Protein AF-A0A6V7IRH6-F1 (afdb_monomer)

Foldseek 3Di:
DDDDDDDDDDDDDDDDDDDDDDDDDDDDDDDDDDDPPPPPPPPVVVVDLQPPWDFFDQDPLLRFTPLCSQDDDDDPVVSVVLSQLLVLLLVLCVVVVVQLVVCLPDPGLEGEDEVVSCVPDPSSCVSVVCLVVCCFQAVSSSQSSNQRSSVRVNVVVVVVPDPPDGDIDRGHGYHYPDDDDEDEPVRDDPVSPNGDHHYDDDDDD

InterPro domains:
  IPR012340 Nucleic acid-binding, OB-fold [SSF50249] (105-205)
  IPR058767 MCM8, N-terminal domain [PF26065] (84-179)

pLDDT: mean 71.0, std 22.93, range [25.36, 94.44]

Structure (mmCIF, N/CA/C/O backbone):
data_AF-A0A6V7IRH6-F1
#
_entry.id   AF-A0A6V7IRH6-F1
#
loop_
_atom_site.group_PDB
_atom_site.id
_atom_site.type_symbol
_atom_site.label_atom_id
_atom_site.label_alt_id
_atom_site.label_comp_id
_atom_site.label_asym_id
_atom_site.label_entity_id
_atom_site.label_seq_id
_atom_site.pdbx_PDB_ins_code
_atom_site.Cartn_x
_atom_site.Cartn_y
_atom_site.Cartn_z
_atom_site.occupancy
_atom_site.B_iso_or_equiv
_atom_site.auth_seq_id
_atom_site.auth_comp_id
_atom_site.auth_asym_id
_atom_site.auth_atom_id
_atom_site.pdbx_PDB_model_num
ATOM 1 N N . MET A 1 1 ? -16.792 -37.865 55.217 1.00 35.72 1 MET A N 1
ATOM 2 C CA . MET A 1 1 ? -16.779 -39.227 54.636 1.00 35.72 1 MET A CA 1
ATOM 3 C C . MET A 1 1 ? -18.078 -39.439 53.865 1.00 35.72 1 MET A C 1
ATOM 5 O O . MET A 1 1 ? -19.103 -39.054 54.399 1.00 35.72 1 MET A O 1
ATOM 9 N N . SER A 1 2 ? -17.980 -40.004 52.647 1.00 38.16 2 SER A N 1
ATOM 10 C CA . SER A 1 2 ? -19.035 -40.563 51.754 1.00 38.16 2 SER A CA 1
ATOM 11 C C . SER A 1 2 ? -20.244 -39.683 51.366 1.00 38.16 2 SER A C 1
ATOM 13 O O . SER A 1 2 ? -20.887 -39.115 52.226 1.00 38.16 2 SER A O 1
ATOM 15 N N . GLY A 1 3 ? -20.707 -39.586 50.117 1.00 36.12 3 GLY A N 1
ATOM 16 C CA . GLY A 1 3 ? -20.338 -40.267 48.877 1.00 36.12 3 GLY A CA 1
ATOM 17 C C . GLY A 1 3 ? -21.549 -40.420 47.934 1.00 36.12 3 GLY A C 1
ATOM 18 O O . GLY A 1 3 ? -22.555 -40.984 48.329 1.00 36.12 3 GLY A O 1
ATOM 19 N N . ARG A 1 4 ? -21.366 -39.984 46.675 1.00 43.31 4 ARG A N 1
ATOM 20 C CA . ARG A 1 4 ? -21.856 -40.553 45.392 1.00 43.31 4 ARG A CA 1
ATOM 21 C C . ARG A 1 4 ? -23.372 -40.702 45.109 1.00 43.31 4 ARG A C 1
ATOM 23 O O . ARG A 1 4 ? -24.039 -41.573 45.647 1.00 43.31 4 ARG A O 1
ATOM 30 N N . GLY A 1 5 ? -23.812 -40.056 44.022 1.00 38.06 5 GLY A N 1
ATOM 31 C CA . GLY A 1 5 ? -24.893 -40.517 43.126 1.00 38.06 5 GLY A CA 1
ATOM 32 C C . GLY A 1 5 ? -24.596 -40.031 41.698 1.00 38.06 5 GLY A C 1
ATOM 33 O O . GLY A 1 5 ? -24.528 -38.832 41.476 1.00 38.06 5 GLY A O 1
ATOM 34 N N . ARG A 1 6 ? -24.031 -40.866 40.813 1.00 39.09 6 ARG A N 1
ATOM 35 C CA . ARG A 1 6 ? -24.631 -41.862 39.888 1.00 39.09 6 ARG A CA 1
ATOM 36 C C . ARG A 1 6 ? -25.092 -41.267 38.545 1.00 39.09 6 ARG A C 1
ATOM 38 O O . ARG A 1 6 ? -26.111 -40.603 38.442 1.00 39.09 6 ARG A O 1
ATOM 45 N N . TRP A 1 7 ? -24.305 -41.605 37.520 1.00 39.50 7 TRP A N 1
ATOM 46 C CA . TRP A 1 7 ? -24.624 -41.598 36.090 1.00 39.50 7 TRP A CA 1
ATOM 47 C C . TRP A 1 7 ? -25.912 -42.364 35.758 1.00 39.50 7 TRP A C 1
ATOM 49 O O . TRP A 1 7 ? -26.192 -43.370 36.406 1.00 39.50 7 TRP A O 1
ATOM 59 N N . ASN A 1 8 ? -26.551 -42.016 34.632 1.00 37.50 8 ASN A N 1
ATOM 60 C CA . ASN A 1 8 ? -27.024 -43.028 33.682 1.00 37.50 8 ASN A CA 1
ATOM 61 C C . ASN A 1 8 ? -27.102 -42.513 32.234 1.00 37.50 8 ASN A C 1
ATOM 63 O O . ASN A 1 8 ? -27.696 -41.483 31.936 1.00 37.50 8 ASN A O 1
ATOM 67 N N . LYS A 1 9 ? -26.482 -43.300 31.346 1.00 41.09 9 LYS A N 1
ATOM 68 C CA . LYS A 1 9 ? -26.532 -43.246 29.881 1.00 41.09 9 LYS A CA 1
ATOM 69 C C . LYS A 1 9 ? -27.815 -43.930 29.405 1.00 41.09 9 LYS A C 1
ATOM 71 O O . LYS A 1 9 ? -28.085 -45.038 29.865 1.00 41.09 9 LYS A O 1
ATOM 76 N N . PHE A 1 10 ? -28.517 -43.369 28.421 1.00 36.72 10 PHE A N 1
ATOM 77 C CA . PHE A 1 10 ? -29.530 -44.117 27.670 1.00 36.72 10 PHE A CA 1
ATOM 78 C C . PHE A 1 10 ? -29.021 -44.526 26.288 1.00 36.72 10 PHE A C 1
ATOM 80 O O . PHE A 1 10 ? -28.400 -43.756 25.557 1.00 36.72 10 PHE A O 1
ATOM 87 N N . LYS A 1 11 ? -29.225 -45.815 26.008 1.00 39.62 11 LYS A N 1
ATOM 88 C CA . LYS A 1 11 ? -28.747 -46.578 24.859 1.00 39.62 11 LYS A CA 1
ATOM 89 C C . LYS A 1 11 ? -29.698 -46.456 23.666 1.00 39.62 11 LYS A C 1
ATOM 91 O O . LYS A 1 11 ? -30.908 -46.342 23.820 1.00 39.62 11 LYS A O 1
ATOM 96 N N . LYS A 1 12 ? -29.084 -46.607 22.490 1.00 39.88 12 LYS A N 1
ATOM 97 C CA . LYS A 1 12 ? -29.659 -46.940 21.181 1.00 39.88 12 LYS A CA 1
ATOM 98 C C . LYS A 1 12 ? -30.705 -48.055 21.268 1.00 39.88 12 LYS A C 1
ATOM 100 O O . LYS A 1 12 ? -30.455 -49.053 21.939 1.00 39.88 12 LYS A O 1
ATOM 105 N N . ASN A 1 13 ? -31.751 -47.961 20.447 1.00 36.53 13 ASN A N 1
ATOM 106 C CA . ASN A 1 13 ? -32.462 -49.139 19.967 1.00 36.53 13 ASN A CA 1
ATOM 107 C C . ASN A 1 13 ? -32.546 -49.136 18.439 1.00 36.53 13 ASN A C 1
ATOM 109 O O . ASN A 1 13 ? -32.878 -48.141 17.803 1.00 36.53 13 ASN A O 1
ATOM 113 N N . LYS A 1 14 ? -32.160 -50.281 17.882 1.00 35.06 14 LYS A N 1
ATOM 114 C CA . LYS A 1 14 ? -32.013 -50.614 16.469 1.00 35.06 14 LYS A CA 1
ATOM 115 C C . LYS A 1 14 ? -33.130 -51.616 16.177 1.00 35.06 14 LYS A C 1
ATOM 117 O O . LYS A 1 14 ? -33.162 -52.659 16.821 1.00 35.06 14 LYS A O 1
ATOM 122 N N . LYS A 1 15 ? -34.022 -51.335 15.228 1.00 34.69 15 LYS A N 1
ATOM 123 C CA . LYS A 1 15 ? -34.907 -52.349 14.633 1.00 34.69 15 LYS A CA 1
ATOM 124 C C . LYS A 1 15 ? -34.742 -52.310 13.115 1.00 34.69 15 LYS A C 1
ATOM 126 O O . LYS A 1 15 ? -35.141 -51.358 12.463 1.00 34.69 15 LYS A O 1
ATOM 131 N N . LYS A 1 16 ? -34.094 -53.353 12.593 1.00 31.94 16 LYS A N 1
ATOM 132 C CA . LYS A 1 16 ? -34.259 -53.868 11.229 1.00 31.94 16 LYS A CA 1
ATOM 133 C C . LYS A 1 16 ? -35.355 -54.929 11.308 1.00 31.94 16 LYS A C 1
ATOM 135 O O . LYS A 1 16 ? -35.242 -55.779 12.187 1.00 31.94 16 LYS A O 1
ATOM 140 N N . THR A 1 17 ? -36.317 -54.947 10.392 1.00 29.42 17 THR A N 1
ATOM 141 C CA . THR A 1 17 ? -36.476 -56.023 9.388 1.00 29.42 17 THR A CA 1
ATOM 142 C C . THR A 1 17 ? -37.684 -5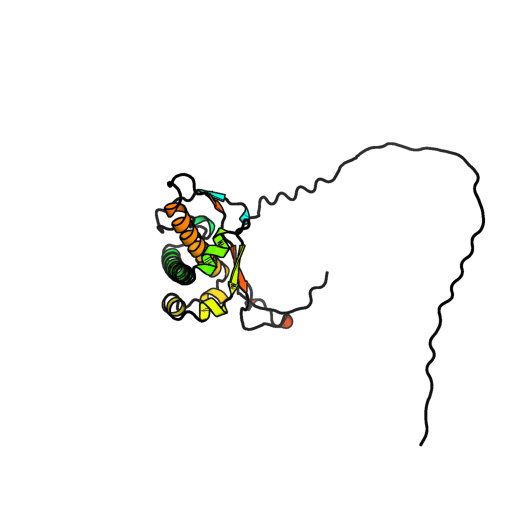5.768 8.486 1.00 29.42 17 THR A C 1
ATOM 144 O O . THR A 1 17 ? -38.677 -55.185 8.905 1.00 29.42 17 THR A O 1
ATOM 147 N N . ASN A 1 18 ? -37.487 -56.176 7.232 1.00 32.88 18 ASN A N 1
ATOM 148 C CA . ASN A 1 18 ? -38.342 -56.078 6.055 1.00 32.88 18 ASN A CA 1
ATOM 149 C C . ASN A 1 18 ? -39.676 -56.818 6.198 1.00 32.88 18 ASN A C 1
ATOM 151 O O . ASN A 1 18 ? -39.730 -57.831 6.891 1.00 32.88 18 ASN A O 1
ATOM 155 N N . ASN A 1 19 ? -40.659 -56.425 5.383 1.00 29.38 19 ASN A N 1
ATOM 156 C CA . ASN A 1 19 ? -41.359 -57.382 4.525 1.00 29.38 19 ASN A CA 1
ATOM 157 C C . ASN A 1 19 ? -42.125 -56.707 3.373 1.00 29.38 19 ASN A C 1
ATOM 159 O O . ASN A 1 19 ? -42.742 -55.670 3.582 1.00 29.38 19 ASN A O 1
ATOM 163 N N . GLN A 1 20 ? -42.103 -57.411 2.231 1.00 33.41 20 GLN A N 1
ATOM 164 C CA . GLN A 1 20 ? -43.176 -57.563 1.226 1.00 33.41 20 GLN A CA 1
ATOM 165 C C . GLN A 1 20 ? -43.461 -56.375 0.286 1.00 33.41 20 GLN A C 1
ATOM 167 O O . GLN A 1 20 ? -43.828 -55.299 0.730 1.00 33.41 20 GLN A O 1
ATOM 172 N N . THR A 1 21 ? -43.049 -56.439 -0.991 1.00 28.27 21 THR A N 1
ATOM 173 C CA . THR A 1 21 ? -43.562 -57.171 -2.189 1.00 28.27 21 THR A CA 1
ATOM 174 C C . THR A 1 21 ? -44.579 -56.361 -2.995 1.00 28.27 21 THR A C 1
ATOM 176 O O . THR A 1 21 ? -45.544 -55.842 -2.451 1.00 28.27 21 THR A O 1
ATOM 179 N N . ASN A 1 22 ? -44.287 -56.292 -4.297 1.00 29.81 22 ASN A N 1
ATOM 180 C CA . ASN A 1 22 ? -45.031 -55.690 -5.404 1.00 29.81 22 ASN A CA 1
ATOM 181 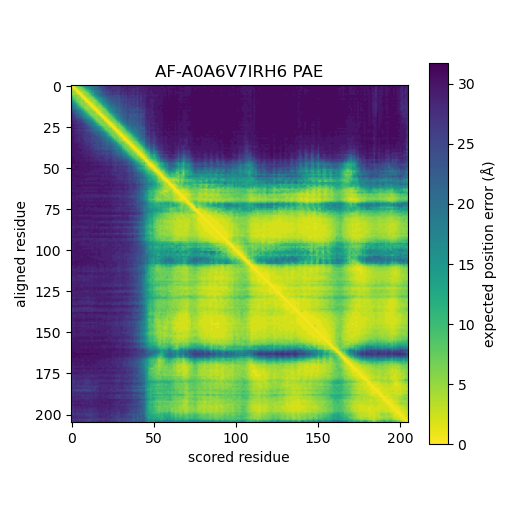C C . ASN A 1 22 ? -46.513 -56.104 -5.465 1.00 29.81 22 ASN A C 1
ATOM 183 O O . ASN A 1 22 ? -46.812 -57.258 -5.175 1.00 29.81 22 ASN A O 1
ATOM 187 N N . GLU A 1 23 ? -47.383 -55.203 -5.943 1.00 25.36 23 GLU A N 1
ATOM 188 C CA . GLU A 1 23 ? -48.142 -55.302 -7.216 1.00 25.36 23 GLU A CA 1
ATOM 189 C C . GLU A 1 23 ? -49.363 -54.352 -7.250 1.00 25.36 23 GLU A C 1
ATOM 191 O O . GLU A 1 23 ? -50.113 -54.267 -6.282 1.00 25.36 23 GLU A O 1
ATOM 196 N N . GLY A 1 24 ? -49.559 -53.702 -8.411 1.00 26.05 24 GLY A N 1
ATOM 197 C CA . GLY A 1 24 ? -50.803 -53.065 -8.883 1.00 26.05 24 GLY A CA 1
ATOM 198 C C . GLY A 1 24 ? -51.072 -51.628 -8.402 1.00 26.05 24 GLY A C 1
ATOM 199 O O . GLY A 1 24 ? -50.789 -51.285 -7.264 1.00 26.05 24 GLY A O 1
ATOM 200 N N . ASP A 1 25 ? -51.664 -50.714 -9.168 1.00 26.55 25 ASP A N 1
ATOM 201 C CA . ASP A 1 25 ? -52.107 -50.718 -10.562 1.00 26.55 25 ASP A CA 1
ATOM 202 C C . ASP A 1 25 ? -52.592 -49.283 -10.904 1.00 26.55 25 ASP A C 1
ATOM 204 O O . ASP A 1 25 ? -53.145 -48.605 -10.041 1.00 26.55 25 ASP A O 1
ATOM 208 N N . ASN A 1 26 ? -52.414 -48.872 -12.164 1.00 27.11 26 ASN A N 1
ATOM 209 C CA . ASN A 1 26 ? -53.230 -47.937 -12.966 1.00 27.11 26 ASN A CA 1
ATOM 210 C C . ASN A 1 26 ? -53.462 -46.437 -12.609 1.00 27.11 26 ASN A C 1
ATOM 212 O O . ASN A 1 26 ? -54.265 -46.075 -11.758 1.00 27.11 26 ASN A O 1
ATOM 216 N N . ASN A 1 27 ? -52.855 -45.598 -13.472 1.00 27.58 27 ASN A N 1
ATOM 217 C CA . ASN A 1 27 ? -53.458 -44.620 -14.410 1.00 27.58 27 ASN A CA 1
ATOM 218 C C . ASN A 1 27 ? -54.348 -43.451 -13.924 1.00 27.58 27 ASN A C 1
ATOM 220 O O . ASN A 1 27 ? -55.484 -43.663 -13.519 1.00 27.58 27 ASN A O 1
ATOM 224 N N . GLN A 1 28 ? -53.878 -42.210 -14.153 1.00 30.44 28 GLN A N 1
ATOM 225 C CA . GLN A 1 28 ? -54.352 -41.219 -15.165 1.00 30.44 28 GLN A CA 1
ATOM 226 C C . GLN A 1 28 ? -53.885 -39.801 -14.765 1.00 30.44 28 GLN A C 1
ATOM 228 O O . GLN A 1 28 ? -54.209 -39.333 -13.681 1.00 30.44 28 GLN A O 1
ATOM 233 N N . GLU A 1 29 ? -52.942 -39.206 -15.506 1.00 28.59 29 GLU A N 1
ATOM 234 C CA . GLU A 1 29 ? -53.134 -38.158 -16.541 1.00 28.59 29 GLU A CA 1
ATOM 235 C C . GLU A 1 29 ? -53.174 -36.719 -15.988 1.00 28.59 29 GLU A C 1
ATOM 237 O O . GLU A 1 29 ? -53.532 -36.499 -14.837 1.00 28.59 29 GLU A O 1
ATOM 242 N N . ILE A 1 30 ? -52.829 -35.758 -16.864 1.00 34.03 30 ILE A N 1
ATOM 243 C CA . ILE A 1 30 ? -52.566 -34.313 -16.669 1.00 34.03 30 ILE A CA 1
ATOM 244 C C . ILE A 1 30 ? -51.086 -34.055 -16.318 1.00 34.03 30 ILE A C 1
ATOM 246 O O . ILE A 1 30 ? -50.632 -34.421 -15.244 1.00 34.03 30 ILE A O 1
ATOM 250 N N . GLY A 1 31 ? -50.237 -33.434 -17.132 1.00 26.31 31 GLY A N 1
ATOM 251 C CA . GLY A 1 31 ? -50.380 -32.674 -18.371 1.00 26.31 31 GLY A CA 1
ATOM 252 C C . GLY A 1 31 ? -49.109 -31.818 -18.522 1.00 26.31 31 GLY A C 1
ATOM 253 O O . GLY A 1 31 ? -48.554 -31.383 -17.517 1.00 26.31 31 GLY A O 1
ATOM 254 N N . ASP A 1 32 ? -48.668 -31.636 -19.764 1.00 30.58 32 ASP A N 1
ATOM 255 C CA . ASP A 1 32 ? -47.803 -30.562 -20.276 1.00 30.58 32 ASP A CA 1
ATOM 256 C C . ASP A 1 32 ? -46.406 -30.345 -19.650 1.00 30.58 32 ASP A C 1
ATOM 258 O O . ASP A 1 32 ? -46.223 -29.593 -18.694 1.00 30.58 32 ASP A O 1
ATOM 262 N N . ASP A 1 33 ? -45.386 -30.907 -20.317 1.00 42.59 33 ASP A N 1
ATOM 263 C CA . ASP A 1 33 ? -44.053 -30.289 -20.401 1.00 42.59 33 ASP A CA 1
ATOM 264 C C . ASP A 1 33 ? -44.221 -28.844 -20.900 1.00 42.59 33 ASP A C 1
ATOM 266 O O . ASP A 1 33 ? -44.817 -28.617 -21.961 1.00 42.59 33 ASP A O 1
ATOM 270 N N . PRO A 1 34 ? -43.675 -27.852 -20.181 1.00 38.09 34 PRO A N 1
ATOM 271 C CA . PRO A 1 34 ? -42.469 -27.262 -20.741 1.00 38.09 34 PRO A CA 1
ATOM 272 C C . PRO A 1 34 ? -41.447 -26.774 -19.704 1.00 38.09 34 PRO A C 1
ATOM 274 O O . PRO A 1 34 ? -41.729 -26.522 -18.536 1.00 38.09 34 PRO A O 1
ATOM 277 N N . ASP A 1 35 ? -40.274 -26.498 -20.262 1.00 34.22 35 ASP A N 1
ATOM 278 C CA . ASP A 1 35 ? -39.302 -25.500 -19.822 1.00 34.22 35 ASP A CA 1
ATOM 279 C C . ASP A 1 35 ? -38.058 -26.036 -19.105 1.00 34.22 35 ASP A C 1
ATOM 281 O O . ASP A 1 35 ? -37.770 -25.804 -17.928 1.00 34.22 35 ASP A O 1
ATOM 285 N N . ASN A 1 36 ? -37.243 -26.705 -19.923 1.00 40.72 36 ASN A N 1
ATOM 286 C CA . ASN A 1 36 ? -35.801 -26.778 -19.761 1.00 40.72 36 ASN A CA 1
ATOM 287 C C . ASN A 1 36 ? -35.189 -25.372 -19.934 1.00 40.72 36 ASN A C 1
ATOM 289 O O . ASN A 1 36 ? -34.531 -25.081 -20.931 1.00 40.72 36 ASN A O 1
ATOM 293 N N . SER A 1 37 ? -35.416 -24.489 -18.962 1.00 38.50 37 SER A N 1
ATOM 294 C CA . SER A 1 37 ? -34.617 -23.283 -18.786 1.00 38.50 37 SER A CA 1
ATOM 295 C C . SER A 1 37 ? -33.533 -23.602 -17.757 1.00 38.50 37 SER A C 1
ATOM 297 O O . SER A 1 37 ? -33.700 -23.393 -16.549 1.00 38.50 37 SER A O 1
ATOM 299 N N . GLU A 1 38 ? -32.406 -24.134 -18.231 1.00 34.12 38 GLU A N 1
ATOM 300 C CA . GLU A 1 38 ? -31.134 -23.967 -17.538 1.00 34.12 38 GLU A CA 1
ATOM 301 C C . GLU A 1 38 ? -30.997 -22.472 -17.250 1.00 34.12 38 GLU A C 1
ATOM 303 O O . GLU A 1 38 ? -30.793 -21.656 -18.151 1.00 34.12 38 GLU A O 1
ATOM 308 N N . LYS A 1 39 ? -31.183 -22.090 -15.982 1.00 32.38 39 LYS A N 1
ATOM 309 C CA . LYS A 1 39 ? -30.852 -20.754 -15.500 1.00 32.38 39 LYS A CA 1
ATOM 310 C C . LYS A 1 39 ? -29.342 -20.630 -15.606 1.00 32.38 39 LYS A C 1
ATOM 312 O O . LYS A 1 39 ? -28.608 -20.892 -14.657 1.00 32.38 39 LYS A O 1
ATOM 317 N N . ASN A 1 40 ? -28.908 -20.253 -16.800 1.00 29.95 40 ASN A N 1
ATOM 318 C CA . ASN A 1 40 ? -27.601 -19.727 -17.095 1.00 29.95 40 ASN A CA 1
ATOM 319 C C . ASN A 1 40 ? -27.523 -18.417 -16.310 1.00 29.95 40 ASN A C 1
ATOM 321 O O . ASN A 1 40 ? -27.939 -17.354 -16.772 1.00 29.95 40 ASN A O 1
ATOM 325 N N . ILE A 1 41 ? -27.122 -18.524 -15.043 1.00 36.09 41 ILE A N 1
ATOM 326 C CA . ILE A 1 41 ? -26.756 -17.377 -14.228 1.00 36.09 41 ILE A CA 1
ATOM 327 C C . ILE A 1 41 ? -25.458 -16.869 -14.852 1.00 36.09 41 ILE A C 1
ATOM 329 O O . ILE A 1 41 ? -24.360 -17.167 -14.388 1.00 36.09 41 ILE A O 1
ATOM 333 N N . ASN A 1 42 ? -25.605 -16.116 -15.939 1.00 34.38 42 ASN A N 1
ATOM 334 C CA . ASN A 1 42 ? -24.606 -15.186 -16.418 1.00 34.38 42 ASN A CA 1
ATOM 335 C C . ASN A 1 42 ? -24.446 -14.143 -15.309 1.00 34.38 42 ASN A C 1
ATOM 337 O O . ASN A 1 42 ? -25.116 -13.112 -15.289 1.00 34.38 42 ASN A O 1
ATOM 341 N N . HIS A 1 43 ? -23.588 -14.441 -14.331 1.00 35.25 43 HIS A N 1
ATOM 342 C CA . HIS A 1 43 ? -22.900 -13.399 -13.584 1.00 35.25 43 HIS A CA 1
ATOM 343 C C . HIS A 1 43 ? -21.983 -12.708 -14.592 1.00 35.25 43 HIS A C 1
ATOM 345 O O . HIS A 1 43 ? -20.813 -13.060 -14.748 1.00 35.25 43 HIS A O 1
ATOM 351 N N . ASN A 1 44 ? -22.559 -11.764 -15.332 1.00 32.12 44 ASN A N 1
ATOM 352 C CA . ASN A 1 44 ? -21.806 -10.761 -16.054 1.00 32.12 44 ASN A CA 1
ATOM 353 C C . ASN A 1 44 ? -21.010 -9.996 -14.995 1.00 32.12 44 ASN A C 1
ATOM 355 O O . ASN A 1 44 ? -21.534 -9.113 -14.322 1.00 32.12 44 ASN A O 1
ATOM 359 N N . ASN A 1 45 ? -19.745 -10.374 -14.813 1.00 38.09 45 ASN A N 1
ATOM 360 C CA . ASN A 1 45 ? -18.765 -9.631 -14.022 1.00 38.09 45 ASN A CA 1
ATOM 361 C C . ASN A 1 45 ? -18.328 -8.360 -14.779 1.00 38.09 45 ASN A C 1
ATOM 363 O O . ASN A 1 45 ? -17.144 -8.038 -14.807 1.00 38.09 45 ASN A O 1
ATOM 367 N N . GLU A 1 46 ? -19.267 -7.666 -15.429 1.00 42.56 46 GLU A N 1
ATOM 368 C CA . GLU A 1 46 ? -19.004 -6.429 -16.175 1.00 42.56 46 GLU A CA 1
ATOM 369 C C . GLU A 1 46 ? -18.565 -5.286 -15.243 1.00 42.56 46 GLU A C 1
ATOM 371 O O . GLU A 1 46 ? -17.974 -4.319 -15.706 1.00 42.56 46 GLU A O 1
ATOM 376 N N . ASP A 1 47 ? -18.734 -5.456 -13.926 1.00 45.75 47 ASP A N 1
ATOM 377 C CA . ASP A 1 47 ? -18.307 -4.507 -12.896 1.00 45.75 47 ASP A CA 1
ATOM 378 C C . ASP A 1 47 ? -17.069 -4.964 -12.094 1.00 45.75 47 ASP A C 1
ATOM 380 O O . ASP A 1 47 ? -16.806 -4.414 -11.021 1.00 45.75 47 ASP A O 1
ATOM 384 N N . ASP A 1 48 ? -16.300 -5.972 -12.541 1.00 47.53 48 ASP A N 1
ATOM 385 C CA . ASP A 1 48 ? -14.994 -6.246 -11.920 1.00 47.53 48 ASP A CA 1
ATOM 386 C C . ASP A 1 48 ? -13.882 -5.474 -12.654 1.00 47.53 48 ASP A C 1
ATOM 388 O O . ASP A 1 48 ? -13.374 -5.963 -13.667 1.00 47.53 48 ASP A O 1
ATOM 392 N N . PRO A 1 49 ? -13.395 -4.328 -12.125 1.00 52.84 49 PRO A N 1
ATOM 393 C CA . PRO A 1 49 ? -12.302 -3.570 -12.744 1.00 52.84 49 PRO A CA 1
ATOM 394 C C . PRO A 1 49 ? -10.973 -4.350 -12.787 1.00 52.84 49 PRO A C 1
ATOM 396 O O . PRO A 1 49 ? -9.947 -3.836 -13.213 1.00 52.84 49 PRO A O 1
ATOM 399 N N . ALA A 1 50 ? -10.945 -5.604 -12.314 1.00 45.94 50 ALA A N 1
ATOM 400 C CA . ALA A 1 50 ? -9.835 -6.532 -12.520 1.00 45.94 50 ALA A CA 1
ATOM 401 C C . ALA A 1 50 ? -9.711 -7.019 -13.977 1.00 45.94 50 ALA A C 1
ATOM 403 O O . ALA A 1 50 ? -8.680 -7.600 -14.318 1.00 45.94 50 ALA A O 1
ATOM 404 N N . LEU A 1 51 ? -10.740 -6.811 -14.808 1.00 48.41 51 LEU A N 1
ATOM 405 C CA . LEU A 1 51 ? -10.750 -7.151 -16.233 1.00 48.41 51 LEU A CA 1
ATOM 406 C C . LEU A 1 51 ? -10.380 -5.971 -17.145 1.00 48.41 51 LEU A C 1
ATOM 408 O O . LEU A 1 51 ? -10.241 -6.178 -18.350 1.00 48.41 51 LEU A O 1
ATOM 412 N N . ASP A 1 52 ? -10.159 -4.772 -16.595 1.00 56.28 52 ASP A N 1
ATOM 413 C CA . ASP A 1 52 ? -9.686 -3.625 -17.372 1.00 56.28 52 ASP A CA 1
ATOM 414 C C . ASP A 1 52 ? -8.231 -3.856 -17.802 1.00 56.28 52 ASP A C 1
ATOM 416 O O . ASP A 1 52 ? -7.263 -3.625 -17.069 1.00 56.28 52 ASP A O 1
ATOM 420 N N . VAL A 1 53 ? -8.084 -4.375 -19.019 1.00 58.31 53 VAL A N 1
ATOM 421 C CA . VAL A 1 53 ? -6.809 -4.511 -19.715 1.00 58.31 53 VAL A CA 1
ATOM 422 C C . VAL A 1 53 ? -6.490 -3.166 -20.352 1.00 58.31 53 VAL A C 1
ATOM 424 O O . VAL A 1 53 ? -7.186 -2.732 -21.270 1.00 58.31 53 VAL A O 1
ATOM 427 N N . TYR A 1 54 ? -5.427 -2.503 -19.892 1.00 61.09 54 TYR A N 1
ATOM 428 C CA . TYR A 1 54 ? -4.984 -1.258 -20.509 1.00 61.09 54 TYR A CA 1
ATOM 429 C C . TYR A 1 54 ? -3.797 -1.490 -21.432 1.00 61.09 54 TYR A C 1
ATOM 431 O O . TYR A 1 54 ? -2.821 -2.161 -21.082 1.00 61.09 54 TYR A O 1
ATOM 439 N N . VAL A 1 55 ? -3.873 -0.888 -22.617 1.00 60.19 55 VAL A N 1
ATOM 440 C CA . VAL A 1 55 ? -2.711 -0.706 -23.487 1.00 60.19 55 VAL A CA 1
ATOM 441 C C . VAL A 1 55 ? -1.819 0.321 -22.814 1.00 60.19 55 VAL A C 1
ATOM 443 O O . VAL A 1 55 ? -2.274 1.435 -22.571 1.00 60.19 55 VAL A O 1
ATOM 446 N N . ALA A 1 56 ? -0.573 -0.037 -22.514 1.00 58.28 56 ALA A N 1
ATOM 447 C CA . ALA A 1 56 ? 0.399 0.817 -21.845 1.00 58.28 56 ALA A CA 1
ATOM 448 C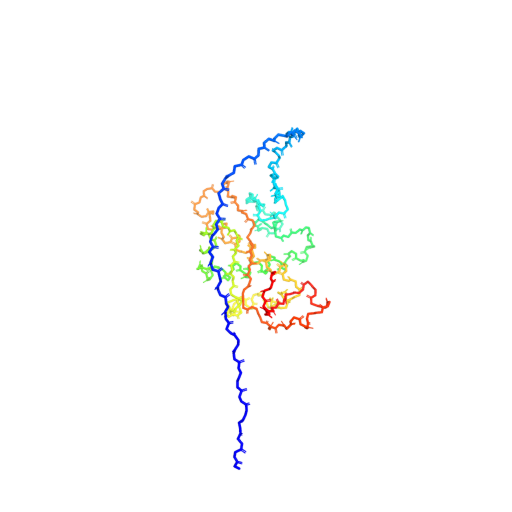 C . ALA A 1 56 ? 0.623 2.155 -22.569 1.00 58.28 56 ALA A C 1
ATOM 450 O O . ALA A 1 56 ? 1.558 2.320 -23.345 1.00 58.28 56 ALA A O 1
ATOM 451 N N . ARG A 1 57 ? -0.228 3.144 -22.303 1.00 62.66 57 ARG A N 1
ATOM 452 C CA . ARG A 1 57 ? -0.035 4.516 -22.763 1.00 62.66 57 ARG A CA 1
ATOM 453 C C . ARG A 1 57 ? 0.580 5.319 -21.636 1.00 62.66 57 ARG A C 1
ATOM 455 O O . ARG A 1 57 ? 0.078 5.309 -20.510 1.00 62.66 57 ARG A O 1
ATOM 462 N N . LEU A 1 58 ? 1.682 5.983 -21.962 1.00 63.03 58 LEU A N 1
ATOM 463 C CA . LEU A 1 58 ? 2.332 6.937 -21.082 1.00 63.03 58 LEU A CA 1
ATOM 464 C C . LEU A 1 58 ? 1.385 8.117 -20.862 1.00 63.03 58 LEU A C 1
ATOM 466 O O . LEU A 1 58 ? 0.949 8.753 -21.825 1.00 63.03 58 LEU A O 1
ATOM 470 N N . ASP A 1 59 ? 1.048 8.396 -19.608 1.00 65.62 59 ASP A N 1
ATOM 471 C CA . ASP A 1 59 ? 0.262 9.579 -19.289 1.00 65.62 59 ASP A CA 1
ATOM 472 C C . ASP A 1 59 ? 1.130 10.829 -19.485 1.00 65.62 59 ASP A C 1
ATOM 474 O O . ASP A 1 59 ? 2.178 10.983 -18.856 1.00 65.62 59 ASP A O 1
ATOM 478 N N . SER A 1 60 ? 0.697 11.737 -20.361 1.00 66.50 60 SER A N 1
ATOM 479 C CA . SER A 1 60 ? 1.438 12.958 -20.688 1.00 66.50 60 SER A CA 1
ATOM 480 C C . SER A 1 60 ? 1.582 13.926 -19.507 1.00 66.50 60 SER A C 1
ATOM 482 O O . SER A 1 60 ? 2.411 14.829 -19.575 1.00 66.50 60 SER A O 1
ATOM 484 N N . ARG A 1 61 ? 0.776 13.782 -18.443 1.00 66.06 61 ARG A N 1
ATOM 485 C CA . ARG A 1 61 ? 0.810 14.671 -17.267 1.00 66.06 61 ARG A CA 1
ATOM 486 C C . ARG A 1 61 ? 1.704 14.153 -16.152 1.00 66.06 61 ARG A C 1
ATOM 488 O O . ARG A 1 61 ? 2.415 14.937 -15.533 1.00 66.06 61 ARG A O 1
ATOM 495 N N . THR A 1 62 ? 1.651 12.851 -15.891 1.00 66.25 62 THR A N 1
ATOM 496 C CA . THR A 1 62 ? 2.341 12.221 -14.754 1.00 66.25 62 THR A CA 1
ATOM 497 C C . THR A 1 62 ? 3.590 11.453 -15.170 1.00 66.25 62 THR A C 1
ATOM 499 O O . THR A 1 62 ? 4.396 11.111 -14.311 1.00 66.25 62 THR A O 1
ATOM 502 N N . ASN A 1 63 ? 3.781 11.213 -16.474 1.00 77.06 63 ASN A N 1
ATOM 503 C CA . ASN A 1 63 ? 4.856 10.392 -17.031 1.00 77.06 63 ASN A CA 1
ATOM 504 C C . ASN A 1 63 ? 4.878 8.961 -16.451 1.00 77.06 63 ASN A C 1
ATOM 506 O O . ASN A 1 63 ? 5.930 8.330 -16.373 1.00 77.06 63 ASN A O 1
ATOM 510 N N . LEU A 1 64 ? 3.711 8.458 -16.029 1.00 78.88 64 LEU A N 1
ATOM 511 C CA . LEU A 1 64 ? 3.519 7.123 -15.465 1.00 78.88 64 LEU A CA 1
ATOM 512 C C . LEU A 1 64 ? 2.616 6.290 -16.379 1.00 78.88 64 LEU A C 1
ATOM 514 O O . LEU A 1 64 ? 1.603 6.766 -16.897 1.00 78.88 64 LEU A O 1
ATOM 518 N N . TYR A 1 65 ? 2.957 5.015 -16.560 1.00 79.94 65 TYR A N 1
ATOM 519 C CA . TYR A 1 65 ? 2.148 4.085 -17.347 1.00 79.94 65 TYR A CA 1
ATOM 520 C C . TYR A 1 65 ? 0.910 3.627 -16.572 1.00 79.94 65 TYR A C 1
ATOM 522 O O . TYR A 1 65 ? 1.036 3.118 -15.458 1.00 79.94 65 TYR A O 1
ATOM 530 N N . GLY A 1 66 ? -0.275 3.727 -17.179 1.00 77.50 66 GLY A N 1
ATOM 531 C CA . GLY A 1 66 ? -1.516 3.196 -16.599 1.00 77.50 66 GLY A CA 1
ATOM 532 C C . GLY A 1 66 ? -2.065 4.001 -15.418 1.00 77.50 66 GLY A C 1
ATOM 533 O O . GLY A 1 66 ? -2.829 3.458 -14.631 1.00 77.50 66 GLY A O 1
ATOM 534 N N . PHE A 1 67 ? -1.701 5.281 -15.278 1.00 82.44 67 PHE A N 1
ATOM 535 C CA . PHE A 1 67 ? -2.150 6.145 -14.177 1.00 82.44 67 PHE A CA 1
ATOM 536 C C . PHE A 1 67 ? -3.683 6.149 -13.995 1.00 82.44 67 PHE A C 1
ATOM 538 O O . PHE A 1 67 ? -4.178 5.968 -12.882 1.00 82.44 67 PHE A O 1
ATOM 545 N N . HIS A 1 68 ? -4.435 6.248 -15.096 1.00 81.44 68 HIS A N 1
ATOM 546 C CA . HIS A 1 68 ? -5.904 6.267 -15.073 1.00 81.44 68 HIS A CA 1
ATOM 547 C C . HIS A 1 68 ? -6.547 4.951 -14.581 1.00 81.44 68 HIS A C 1
ATOM 549 O O . HIS A 1 68 ? -7.734 4.951 -14.275 1.00 81.44 68 HIS A O 1
ATOM 555 N N . LEU A 1 69 ? -5.818 3.823 -14.533 1.00 80.94 69 LEU A N 1
ATOM 556 C CA . LEU A 1 69 ? -6.345 2.565 -13.976 1.00 80.94 69 LEU A CA 1
ATOM 557 C C . LEU A 1 69 ? -6.477 2.631 -12.453 1.00 80.94 69 LEU A C 1
ATOM 559 O O . LEU A 1 69 ? -7.264 1.906 -11.851 1.00 80.94 69 LEU A O 1
ATOM 563 N N . TYR A 1 70 ? -5.651 3.461 -11.822 1.00 83.44 70 TYR A N 1
ATOM 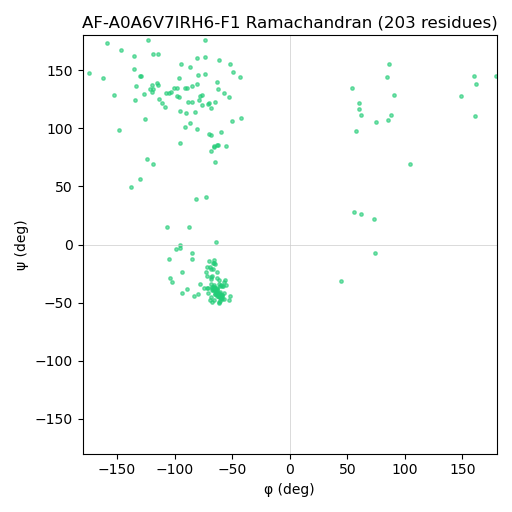564 C CA . TYR A 1 70 ? -5.525 3.537 -10.372 1.00 83.44 70 TYR A CA 1
ATOM 565 C C . TYR A 1 70 ? -6.220 4.769 -9.805 1.00 83.44 70 TYR A C 1
ATOM 567 O O . TYR A 1 70 ? -6.679 4.750 -8.661 1.00 83.44 70 TYR A O 1
ATOM 575 N N . PHE A 1 71 ? -6.305 5.842 -10.583 1.00 84.06 71 PHE A N 1
ATOM 576 C CA . PHE A 1 71 ? -6.810 7.118 -10.115 1.00 84.06 71 PHE A CA 1
ATOM 577 C C . PHE A 1 71 ? -7.786 7.714 -11.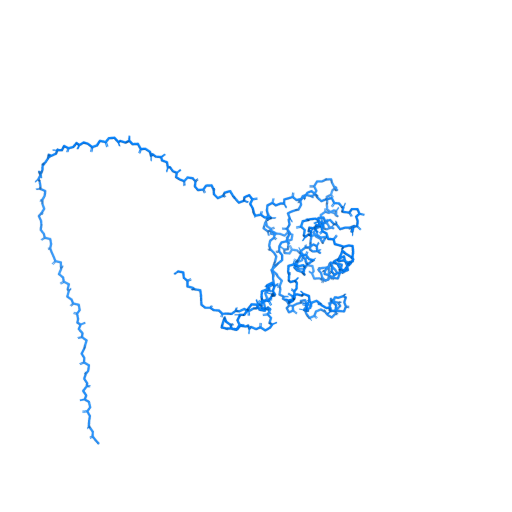128 1.00 84.06 71 PHE A C 1
ATOM 579 O O . PHE A 1 71 ? -7.445 7.930 -12.289 1.00 84.06 71 PHE A O 1
ATOM 586 N N . ASP A 1 72 ? -8.998 8.006 -10.657 1.00 75.94 72 ASP A N 1
ATOM 587 C CA . ASP A 1 72 ? -9.964 8.818 -11.395 1.00 75.94 72 ASP A CA 1
ATOM 588 C C . ASP A 1 72 ? -9.547 10.298 -11.385 1.00 75.94 72 ASP A C 1
ATOM 590 O O . ASP A 1 72 ? -8.576 10.669 -10.731 1.00 75.94 72 ASP A O 1
ATOM 594 N N . LYS A 1 73 ? -10.293 11.158 -12.096 1.00 67.94 73 LYS A N 1
ATOM 595 C CA . LYS A 1 73 ? -10.047 12.612 -12.200 1.00 67.94 73 LYS A CA 1
ATOM 596 C C . LYS A 1 73 ? -9.661 13.222 -10.840 1.00 67.94 73 LYS A C 1
ATOM 598 O O . LYS A 1 73 ? -10.511 13.355 -9.960 1.00 67.94 73 LYS A O 1
ATOM 603 N N . MET A 1 74 ? -8.393 13.605 -10.693 1.00 73.00 74 MET A N 1
ATOM 604 C CA . MET A 1 74 ? -7.820 14.135 -9.454 1.00 73.00 74 MET A CA 1
ATOM 605 C C . MET A 1 74 ? -7.390 15.593 -9.582 1.00 73.00 74 MET A C 1
ATOM 607 O O . MET A 1 74 ? -7.271 16.150 -10.672 1.00 73.00 74 MET A O 1
ATOM 611 N N . ASN A 1 75 ? -7.172 16.217 -8.425 1.00 74.81 75 ASN A N 1
ATOM 612 C CA . ASN A 1 75 ? -6.615 17.558 -8.335 1.00 74.81 75 ASN A CA 1
ATOM 613 C C . ASN A 1 75 ? -5.089 17.502 -8.503 1.00 74.81 75 ASN A C 1
ATOM 615 O O . ASN A 1 75 ? -4.434 16.593 -7.994 1.00 74.81 75 ASN A O 1
ATOM 619 N N . GLN A 1 76 ? -4.507 18.531 -9.121 1.00 70.62 76 GLN A N 1
ATOM 620 C CA . GLN A 1 76 ? -3.075 18.588 -9.449 1.00 70.62 76 GLN A CA 1
ATOM 621 C C . GLN A 1 76 ? -2.140 18.442 -8.228 1.00 70.62 76 GLN A C 1
ATOM 623 O O . GLN A 1 76 ? -1.082 17.824 -8.317 1.00 70.62 76 GLN A O 1
ATOM 628 N N . ALA A 1 77 ? -2.525 18.978 -7.064 1.00 72.88 77 ALA A N 1
ATOM 629 C CA . ALA A 1 77 ? -1.738 18.830 -5.835 1.00 72.88 77 ALA A CA 1
ATOM 630 C C . ALA A 1 77 ? -1.662 17.365 -5.367 1.00 72.88 77 ALA A C 1
ATOM 632 O O . ALA A 1 77 ? -0.623 16.906 -4.899 1.00 72.88 77 ALA A O 1
ATOM 633 N N . THR A 1 78 ? -2.757 16.620 -5.530 1.00 81.38 78 THR A N 1
ATOM 634 C CA . THR A 1 78 ? -2.843 15.202 -5.170 1.00 81.38 78 THR A CA 1
ATOM 635 C C . THR A 1 78 ? -2.030 14.347 -6.138 1.00 81.38 78 THR A C 1
ATOM 637 O O . THR A 1 78 ? -1.350 13.422 -5.706 1.00 81.38 78 THR A O 1
ATOM 640 N N . GLU A 1 79 ? -2.030 14.698 -7.428 1.00 82.81 79 GLU A N 1
ATOM 641 C CA . GLU A 1 79 ? -1.212 14.032 -8.450 1.00 82.81 79 GLU A CA 1
ATOM 642 C C . GLU A 1 79 ? 0.287 14.112 -8.126 1.00 82.81 79 GLU A C 1
ATOM 644 O O . GLU A 1 79 ? 0.977 13.100 -8.200 1.00 82.81 79 GLU A O 1
ATOM 649 N N . CYS A 1 80 ? 0.791 15.275 -7.696 1.00 84.25 80 CYS A N 1
ATOM 650 C CA . CYS A 1 80 ? 2.202 15.437 -7.320 1.00 84.25 80 CYS A CA 1
ATOM 651 C C . CYS A 1 80 ? 2.609 14.497 -6.170 1.00 84.25 80 CYS A C 1
ATOM 653 O O . CYS A 1 80 ? 3.624 13.799 -6.258 1.00 84.25 80 CYS A O 1
ATOM 655 N N . ASN A 1 81 ? 1.781 14.416 -5.123 1.00 87.25 81 ASN A N 1
ATOM 656 C CA . ASN A 1 81 ? 2.016 13.503 -4.004 1.00 87.25 81 ASN A CA 1
ATOM 657 C C . ASN A 1 81 ? 1.973 12.040 -4.456 1.00 87.25 81 ASN A C 1
ATOM 659 O O . ASN A 1 81 ? 2.837 11.256 -4.078 1.00 87.25 81 ASN A O 1
ATOM 663 N N . ILE A 1 82 ? 1.020 11.677 -5.318 1.00 88.81 82 ILE A N 1
ATOM 664 C CA . ILE A 1 82 ? 0.917 10.323 -5.870 1.00 88.81 82 ILE A CA 1
ATOM 665 C C . ILE A 1 82 ? 2.164 9.962 -6.668 1.00 88.81 82 ILE A C 1
ATOM 667 O O . ILE A 1 82 ? 2.692 8.871 -6.478 1.00 88.81 82 ILE A O 1
ATOM 671 N N . VAL A 1 83 ? 2.661 10.851 -7.531 1.00 90.06 83 VAL A N 1
ATOM 672 C CA . VAL A 1 83 ? 3.880 10.601 -8.315 1.00 90.06 83 VAL A CA 1
ATOM 673 C C . VAL A 1 83 ? 5.074 10.381 -7.385 1.00 90.06 83 VAL A C 1
ATOM 675 O O . VAL A 1 83 ? 5.803 9.405 -7.556 1.00 90.06 83 VAL A O 1
ATOM 678 N N . LYS A 1 84 ? 5.238 11.221 -6.354 1.00 91.88 84 LYS A N 1
ATOM 679 C CA . LYS A 1 84 ? 6.307 11.071 -5.354 1.00 91.88 84 LYS A CA 1
ATOM 680 C C . LYS A 1 84 ? 6.202 9.743 -4.594 1.00 91.88 84 LYS A C 1
ATOM 682 O O . LYS A 1 84 ? 7.180 9.002 -4.513 1.00 91.88 84 LYS A O 1
ATOM 687 N N . ASN A 1 85 ? 5.016 9.419 -4.085 1.00 92.50 85 ASN A N 1
ATOM 688 C CA . ASN A 1 85 ? 4.764 8.203 -3.309 1.00 92.50 85 ASN A CA 1
ATOM 689 C C . ASN A 1 85 ? 4.936 6.944 -4.176 1.00 92.50 85 ASN A C 1
ATOM 691 O O . ASN A 1 85 ? 5.507 5.942 -3.745 1.00 92.50 85 ASN A O 1
ATOM 695 N N . THR A 1 86 ? 4.506 7.014 -5.437 1.00 92.62 86 THR A N 1
ATOM 696 C CA . THR A 1 86 ? 4.696 5.953 -6.434 1.00 92.62 86 THR A CA 1
ATOM 697 C C . THR A 1 86 ? 6.180 5.752 -6.737 1.00 92.62 86 THR A C 1
ATOM 699 O O . THR A 1 86 ? 6.632 4.612 -6.779 1.00 92.62 86 THR A O 1
ATOM 702 N N . ALA A 1 87 ? 6.963 6.825 -6.883 1.00 92.19 87 ALA A N 1
ATOM 703 C CA . ALA A 1 87 ? 8.407 6.734 -7.100 1.00 92.19 87 ALA A CA 1
ATOM 704 C C . ALA A 1 87 ? 9.137 6.104 -5.899 1.00 92.19 87 ALA A C 1
ATOM 706 O O . ALA A 1 87 ? 9.982 5.227 -6.085 1.00 92.19 87 ALA A O 1
ATOM 707 N N . ALA A 1 88 ? 8.765 6.477 -4.668 1.00 93.31 88 ALA A N 1
ATOM 708 C CA . ALA A 1 88 ? 9.297 5.864 -3.448 1.00 93.31 88 ALA A CA 1
ATOM 709 C C . ALA A 1 88 ? 9.011 4.350 -3.398 1.00 93.31 88 ALA A C 1
ATOM 711 O O . ALA A 1 88 ? 9.902 3.534 -3.141 1.00 93.31 88 ALA A O 1
ATOM 712 N N . ALA A 1 89 ? 7.775 3.955 -3.717 1.00 92.31 89 ALA A N 1
ATOM 713 C CA . ALA A 1 89 ? 7.383 2.551 -3.808 1.00 92.31 89 ALA A CA 1
ATOM 714 C C . ALA A 1 89 ? 8.098 1.805 -4.948 1.00 92.31 89 ALA A C 1
ATOM 716 O O . ALA A 1 89 ? 8.512 0.660 -4.772 1.00 92.31 89 ALA A O 1
ATOM 717 N N . GLN A 1 90 ? 8.294 2.445 -6.102 1.00 91.12 90 GLN A N 1
ATOM 718 C CA . GLN A 1 90 ? 9.026 1.866 -7.228 1.00 91.12 90 GLN A CA 1
ATOM 719 C C . GLN A 1 90 ? 10.482 1.587 -6.843 1.00 91.12 90 GLN A C 1
ATOM 721 O O . GLN A 1 90 ? 10.985 0.491 -7.090 1.00 91.12 90 GLN A O 1
ATOM 726 N N . ALA A 1 91 ? 11.139 2.534 -6.169 1.00 91.12 91 ALA A N 1
ATOM 727 C CA . ALA A 1 91 ? 12.497 2.352 -5.670 1.00 91.12 91 ALA A CA 1
ATOM 728 C C . ALA A 1 91 ? 12.587 1.176 -4.678 1.00 91.12 91 ALA A C 1
ATOM 730 O O . ALA A 1 91 ? 13.507 0.360 -4.769 1.00 91.12 91 ALA A O 1
ATOM 731 N N . PHE A 1 92 ? 11.599 1.027 -3.786 1.00 91.81 92 PHE A N 1
ATOM 732 C CA . PHE A 1 92 ? 11.494 -0.128 -2.887 1.00 91.81 92 PHE A CA 1
ATOM 733 C C . PHE A 1 92 ? 11.395 -1.459 -3.647 1.00 91.81 92 PHE A C 1
ATOM 735 O O . PHE A 1 92 ? 12.095 -2.418 -3.308 1.00 91.81 92 PHE A O 1
ATOM 742 N N . PHE A 1 93 ? 10.564 -1.533 -4.690 1.00 89.12 93 PHE A N 1
ATOM 743 C CA . PHE A 1 93 ? 10.434 -2.743 -5.507 1.00 89.12 93 PHE A CA 1
ATOM 744 C C . PHE A 1 93 ? 11.692 -3.042 -6.328 1.00 89.12 93 PHE A C 1
ATOM 746 O O . PHE A 1 93 ? 12.048 -4.210 -6.476 1.00 89.12 93 PHE A O 1
ATOM 753 N N . GLY A 1 94 ? 12.406 -2.014 -6.793 1.00 85.81 94 GLY A N 1
ATOM 754 C CA . GLY A 1 94 ? 13.701 -2.171 -7.458 1.00 85.81 94 GLY A CA 1
ATOM 755 C C . GLY A 1 94 ? 14.775 -2.772 -6.542 1.00 85.81 94 GLY A C 1
ATOM 756 O O . GLY A 1 94 ? 15.547 -3.625 -6.975 1.00 85.81 94 GLY A O 1
ATOM 757 N N . ARG A 1 95 ? 14.789 -2.392 -5.256 1.00 87.12 95 ARG A N 1
ATOM 758 C CA . ARG A 1 95 ? 15.689 -2.974 -4.238 1.00 87.12 95 ARG A CA 1
ATOM 759 C C . ARG A 1 95 ? 15.299 -4.396 -3.822 1.00 87.12 95 ARG A C 1
ATOM 761 O O . ARG A 1 95 ? 16.150 -5.151 -3.360 1.00 87.12 95 ARG A O 1
ATOM 768 N N . ASN A 1 96 ? 14.030 -4.763 -3.991 1.00 83.62 96 ASN A N 1
ATOM 769 C CA . ASN A 1 96 ? 13.464 -6.056 -3.604 1.00 83.62 96 ASN A CA 1
ATOM 770 C C . ASN A 1 96 ? 12.919 -6.806 -4.838 1.00 83.62 96 ASN A C 1
ATOM 772 O O . ASN A 1 96 ? 11.700 -6.961 -4.989 1.00 83.62 96 ASN A O 1
ATOM 776 N N . PRO A 1 97 ? 13.795 -7.277 -5.747 1.00 75.56 97 PRO A N 1
ATOM 777 C CA . PRO A 1 97 ? 13.387 -7.816 -7.047 1.00 75.56 97 PRO A CA 1
ATOM 778 C C . PRO A 1 97 ? 12.585 -9.117 -6.941 1.00 75.56 97 PRO A C 1
ATOM 780 O O . PRO A 1 97 ? 11.839 -9.472 -7.854 1.00 75.56 97 PRO A O 1
ATOM 783 N N . ASP A 1 98 ? 12.698 -9.832 -5.827 1.00 77.25 98 ASP A N 1
ATOM 784 C CA . ASP A 1 98 ? 11.899 -11.009 -5.506 1.00 77.25 98 ASP A CA 1
ATOM 785 C C . ASP A 1 98 ? 10.397 -10.685 -5.461 1.00 77.25 98 ASP A C 1
ATOM 787 O O . ASP A 1 98 ? 9.576 -11.467 -5.940 1.00 77.25 98 ASP A O 1
ATOM 791 N N . ILE A 1 99 ? 10.036 -9.487 -5.000 1.00 71.38 99 ILE A N 1
ATOM 792 C CA . ILE A 1 99 ? 8.656 -8.994 -4.983 1.00 71.38 99 ILE A CA 1
ATOM 793 C C . ILE A 1 99 ? 8.151 -8.772 -6.418 1.00 71.38 99 ILE A C 1
ATOM 795 O O . ILE A 1 99 ? 7.095 -9.282 -6.802 1.00 71.38 99 ILE A O 1
ATOM 799 N N . ALA A 1 100 ? 8.935 -8.067 -7.236 1.00 64.25 100 ALA A N 1
ATOM 800 C CA . ALA A 1 100 ? 8.587 -7.759 -8.622 1.00 64.25 100 ALA A CA 1
ATOM 801 C C . ALA A 1 100 ? 8.527 -9.018 -9.510 1.00 64.25 100 ALA A C 1
ATOM 803 O O . ALA A 1 100 ? 7.638 -9.159 -10.350 1.00 64.25 100 ALA A O 1
ATOM 804 N N . THR A 1 101 ? 9.419 -9.983 -9.276 1.00 66.94 101 THR A N 1
ATOM 805 C CA . THR A 1 101 ? 9.462 -11.252 -10.020 1.00 66.94 101 THR A CA 1
ATOM 806 C C . THR A 1 101 ? 8.218 -12.102 -9.756 1.00 66.94 101 THR A C 1
ATOM 808 O O . THR A 1 101 ? 7.657 -12.695 -10.678 1.00 66.94 101 THR A O 1
ATOM 811 N N . ILE A 1 102 ? 7.728 -12.128 -8.511 1.00 62.81 102 ILE A N 1
ATOM 812 C CA . ILE A 1 102 ? 6.478 -12.824 -8.169 1.00 62.81 102 ILE A CA 1
ATOM 813 C C . ILE A 1 102 ? 5.277 -12.153 -8.849 1.00 62.81 102 ILE A C 1
ATOM 815 O O . ILE A 1 102 ? 4.341 -12.846 -9.250 1.00 62.81 102 ILE A O 1
ATOM 819 N N . ALA A 1 103 ? 5.291 -10.827 -8.999 1.00 60.88 103 ALA A N 1
ATOM 820 C CA . ALA A 1 103 ? 4.235 -10.108 -9.707 1.00 60.88 103 ALA A CA 1
ATOM 821 C C . ALA A 1 103 ? 4.219 -10.425 -11.211 1.00 60.88 103 ALA A C 1
ATOM 823 O O . ALA A 1 103 ? 3.145 -10.566 -11.787 1.00 60.88 103 ALA A O 1
ATOM 824 N N . ALA A 1 104 ? 5.391 -10.601 -11.828 1.00 61.59 104 ALA A N 1
ATOM 825 C CA . ALA A 1 104 ? 5.516 -10.910 -13.253 1.00 61.59 104 ALA A CA 1
ATOM 826 C C . ALA A 1 104 ? 5.007 -12.314 -13.630 1.00 61.59 104 ALA A C 1
ATOM 828 O O . ALA A 1 104 ? 4.537 -12.513 -14.748 1.00 61.59 104 ALA A O 1
ATOM 829 N N . ASN A 1 105 ? 5.096 -13.279 -12.709 1.00 59.69 105 ASN A N 1
ATOM 830 C CA . ASN A 1 105 ? 4.809 -14.695 -12.975 1.00 59.69 105 ASN A CA 1
ATOM 831 C C . ASN A 1 105 ? 3.374 -15.131 -12.629 1.00 59.69 105 ASN A C 1
ATOM 833 O O . ASN A 1 105 ? 3.038 -16.305 -12.783 1.00 59.69 105 ASN A O 1
ATOM 837 N N . LYS A 1 106 ? 2.525 -14.229 -12.123 1.00 62.06 106 LYS A N 1
ATOM 838 C CA . LYS A 1 106 ? 1.134 -14.553 -11.780 1.00 62.06 106 LYS A CA 1
ATOM 839 C C . LYS A 1 106 ? 0.187 -14.176 -12.916 1.00 62.06 106 LYS A C 1
ATOM 841 O O . LYS A 1 106 ? 0.112 -13.018 -13.302 1.00 62.06 106 LYS A O 1
ATOM 846 N N . GLU A 1 107 ? -0.623 -15.141 -13.353 1.00 55.66 107 GLU A N 1
ATOM 847 C CA . GLU A 1 107 ? -1.722 -14.924 -14.312 1.00 55.66 107 GLU A CA 1
ATOM 848 C C . GLU A 1 107 ? -2.816 -13.991 -13.770 1.00 55.66 107 GLU A C 1
ATOM 850 O O . GLU A 1 107 ? -3.540 -13.366 -14.539 1.00 55.66 107 GLU A O 1
ATOM 855 N N . ARG A 1 108 ? -2.947 -13.880 -12.439 1.00 60.59 108 ARG A N 1
ATOM 856 C CA . ARG A 1 108 ? -3.892 -12.964 -11.790 1.00 60.59 108 ARG A CA 1
ATOM 857 C C . ARG A 1 108 ? -3.155 -11.766 -11.204 1.00 60.59 108 ARG A C 1
ATOM 859 O O . ARG A 1 108 ? -2.247 -11.972 -10.393 1.00 60.59 108 ARG A O 1
ATOM 866 N N . PRO A 1 109 ? -3.605 -10.531 -11.468 1.00 70.81 109 PRO A N 1
ATOM 867 C CA . PRO A 1 109 ? -2.898 -9.322 -11.068 1.00 70.81 109 PRO A CA 1
ATOM 868 C C . PRO A 1 109 ? -3.174 -8.954 -9.601 1.00 70.81 109 PRO A C 1
ATOM 870 O O . PRO A 1 109 ? -3.363 -7.793 -9.268 1.00 70.81 109 PRO A O 1
ATOM 873 N N . SER A 1 110 ? -3.243 -9.936 -8.693 1.00 77.38 110 SER A N 1
ATOM 874 C CA . SER A 1 110 ? -3.355 -9.685 -7.254 1.00 77.38 110 SER A CA 1
ATOM 875 C C . SER A 1 110 ? -2.053 -10.041 -6.550 1.00 77.38 110 SER A C 1
ATOM 877 O O . SER A 1 110 ? -1.613 -11.197 -6.539 1.00 77.38 110 SER A O 1
ATOM 879 N N . PHE A 1 111 ? -1.455 -9.033 -5.929 1.00 82.56 111 PHE A N 1
ATOM 880 C CA . PHE A 1 111 ? -0.155 -9.117 -5.296 1.00 82.56 111 PHE A CA 1
ATOM 881 C C . PHE A 1 111 ? -0.272 -8.942 -3.783 1.00 82.56 111 PHE A C 1
ATOM 883 O O . PHE A 1 111 ? -1.035 -8.103 -3.323 1.00 82.56 111 PHE A O 1
ATOM 890 N N . VAL A 1 112 ? 0.448 -9.748 -3.002 1.00 86.75 112 VAL A N 1
ATOM 891 C CA . VAL A 1 112 ? 0.380 -9.715 -1.534 1.00 86.75 112 VAL A CA 1
ATOM 892 C C . VAL A 1 112 ? 1.718 -9.230 -0.993 1.00 86.75 112 VAL A C 1
ATOM 894 O O . VAL A 1 112 ? 2.744 -9.824 -1.314 1.00 86.75 112 VAL A O 1
ATOM 897 N N . ILE A 1 113 ? 1.700 -8.181 -0.171 1.00 89.19 113 ILE A N 1
ATOM 898 C CA . ILE A 1 113 ? 2.883 -7.597 0.473 1.00 89.19 113 ILE A CA 1
ATOM 899 C C . ILE A 1 113 ? 2.72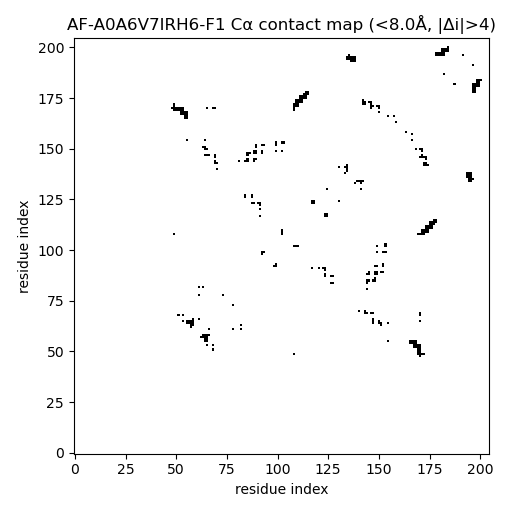9 -7.696 1.987 1.00 89.19 113 ILE A C 1
ATOM 901 O O . ILE A 1 113 ? 1.684 -7.355 2.544 1.00 89.19 113 ILE A O 1
ATOM 905 N N . ASP A 1 114 ? 3.789 -8.136 2.660 1.00 90.38 114 ASP A N 1
ATOM 906 C CA . ASP A 1 114 ? 3.886 -7.999 4.109 1.00 90.38 114 ASP A CA 1
ATOM 907 C C . ASP A 1 114 ? 4.231 -6.553 4.461 1.00 90.38 114 ASP A C 1
ATOM 909 O O . ASP A 1 114 ? 5.281 -6.045 4.060 1.00 90.38 114 ASP A O 1
ATOM 913 N N . ILE A 1 115 ? 3.360 -5.895 5.227 1.00 91.06 115 ILE A N 1
ATOM 914 C CA . ILE A 1 115 ? 3.599 -4.513 5.637 1.00 91.06 115 ILE A CA 1
ATOM 915 C C . ILE A 1 115 ? 4.870 -4.371 6.476 1.00 91.06 115 ILE A C 1
ATOM 917 O O . ILE A 1 115 ? 5.550 -3.355 6.377 1.00 91.06 115 ILE A O 1
ATOM 921 N N . ASN A 1 116 ? 5.255 -5.391 7.249 1.00 90.75 116 ASN A N 1
ATOM 922 C CA . ASN A 1 116 ? 6.470 -5.313 8.059 1.00 90.75 116 ASN A CA 1
ATOM 923 C C . ASN A 1 116 ? 7.713 -5.173 7.178 1.00 90.75 116 ASN A C 1
ATOM 925 O O . ASN A 1 116 ? 8.680 -4.545 7.594 1.00 90.75 116 ASN A O 1
ATOM 929 N N . ARG A 1 117 ? 7.684 -5.705 5.949 1.00 90.00 117 ARG A N 1
ATOM 930 C CA . ARG A 1 117 ? 8.790 -5.568 4.999 1.00 90.00 117 ARG A CA 1
ATOM 931 C C . ARG A 1 117 ? 8.918 -4.140 4.471 1.00 90.00 117 ARG A C 1
ATOM 933 O O . ARG A 1 117 ? 10.035 -3.672 4.311 1.00 90.00 117 ARG A O 1
ATOM 940 N N . LEU A 1 118 ? 7.793 -3.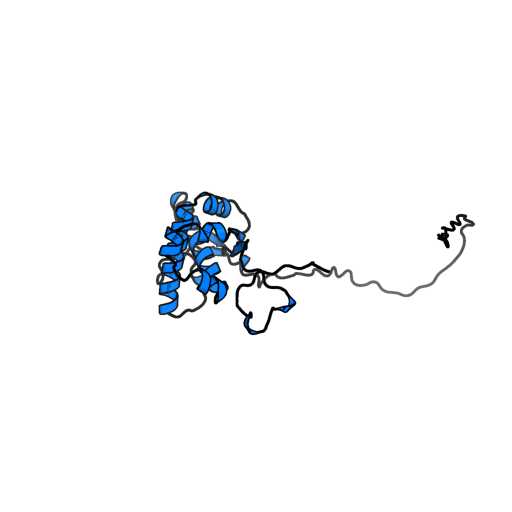459 4.247 1.00 90.12 118 LEU A N 1
ATOM 941 C CA . LEU A 1 118 ? 7.778 -2.038 3.881 1.00 90.12 118 LEU A CA 1
ATOM 942 C C . LEU A 1 118 ? 8.299 -1.179 5.037 1.00 90.12 118 LEU A C 1
ATOM 944 O O . LEU A 1 118 ? 9.188 -0.361 4.846 1.00 90.12 118 LEU A O 1
ATOM 948 N N . LEU A 1 119 ? 7.799 -1.424 6.251 1.00 90.12 119 LEU A N 1
ATOM 949 C CA . LEU A 1 119 ? 8.177 -0.660 7.445 1.00 90.12 119 LEU A CA 1
ATOM 950 C C . LEU A 1 119 ? 9.630 -0.887 7.889 1.00 90.12 119 LEU A C 1
ATOM 952 O O . LEU A 1 119 ? 10.171 -0.065 8.620 1.00 90.12 119 LEU A O 1
ATOM 956 N N . SER A 1 120 ? 10.249 -2.000 7.484 1.00 91.06 120 SER A N 1
ATOM 957 C CA . SER A 1 120 ? 11.652 -2.302 7.800 1.00 91.06 120 SER A CA 1
ATOM 958 C C . SER A 1 120 ? 12.645 -1.660 6.823 1.00 91.06 120 SER A C 1
ATOM 960 O O . SER A 1 120 ? 13.840 -1.680 7.100 1.00 91.06 120 SER A O 1
ATOM 962 N N . ASP A 1 121 ? 12.190 -1.130 5.681 1.00 91.56 121 ASP A N 1
ATOM 963 C CA . ASP A 1 121 ? 13.059 -0.410 4.744 1.00 91.56 121 ASP A CA 1
ATOM 964 C C . ASP A 1 121 ? 13.139 1.070 5.154 1.00 91.56 121 ASP A C 1
ATOM 966 O O . ASP A 1 121 ? 12.215 1.854 4.930 1.00 91.56 121 ASP A O 1
ATOM 970 N N . GLU A 1 122 ? 14.271 1.450 5.752 1.00 90.94 122 GLU A N 1
ATOM 971 C CA . GLU A 1 122 ? 14.544 2.822 6.196 1.00 90.94 122 GLU A CA 1
ATOM 972 C C . GLU A 1 122 ? 14.483 3.835 5.047 1.00 90.94 122 GLU A C 1
ATOM 974 O O . GLU A 1 122 ? 14.004 4.952 5.235 1.00 90.94 122 GLU A O 1
ATOM 979 N N . GLN A 1 123 ? 14.921 3.450 3.845 1.00 91.25 123 GLN A N 1
ATOM 980 C CA . GLN A 1 123 ? 14.911 4.339 2.688 1.00 91.25 123 GLN A CA 1
ATOM 981 C C . GLN A 1 123 ? 13.480 4.577 2.209 1.00 91.25 123 GLN A C 1
ATOM 983 O O . GLN A 1 123 ? 13.101 5.713 1.943 1.00 91.25 123 GLN A O 1
ATOM 988 N N . PHE A 1 124 ? 12.655 3.528 2.175 1.00 93.00 124 PHE A N 1
ATOM 989 C CA . PHE A 1 124 ? 11.233 3.669 1.858 1.00 93.00 124 PHE A CA 1
ATOM 990 C C . PHE A 1 124 ? 10.513 4.584 2.857 1.00 93.00 124 PHE A C 1
ATOM 992 O O . PHE A 1 124 ? 9.787 5.487 2.448 1.00 93.00 124 PHE A O 1
ATOM 999 N N . MET A 1 125 ? 10.759 4.395 4.156 1.00 93.12 125 MET A N 1
ATOM 1000 C CA . MET A 1 125 ? 10.159 5.228 5.203 1.00 93.12 125 MET A CA 1
ATOM 1001 C C . MET A 1 125 ? 10.683 6.670 5.189 1.00 93.12 125 MET A C 1
ATOM 1003 O O . MET A 1 125 ? 9.961 7.585 5.576 1.00 93.12 125 MET A O 1
ATOM 1007 N N . SER A 1 126 ? 11.914 6.894 4.723 1.00 92.19 126 SER A N 1
ATOM 1008 C CA . SER A 1 126 ? 12.465 8.239 4.534 1.00 92.19 126 SER A CA 1
ATOM 1009 C C . SER A 1 126 ? 11.866 8.943 3.313 1.00 92.19 126 SER A C 1
ATOM 1011 O O . SER A 1 126 ? 11.642 10.153 3.349 1.00 92.19 126 SER A O 1
ATOM 1013 N N . ASP A 1 127 ? 11.614 8.206 2.231 1.00 92.00 127 ASP A N 1
ATOM 1014 C CA . ASP A 1 127 ? 11.067 8.758 0.989 1.00 92.00 127 ASP A CA 1
ATOM 1015 C C . ASP A 1 127 ? 9.550 9.013 1.101 1.00 92.00 127 ASP A C 1
ATOM 1017 O O . ASP A 1 127 ? 9.037 10.002 0.561 1.00 92.00 127 ASP A O 1
ATOM 1021 N N . TRP A 1 128 ? 8.840 8.162 1.853 1.00 93.25 128 TRP A N 1
ATOM 1022 C CA . TRP A 1 128 ? 7.401 8.239 2.119 1.00 93.25 128 TRP A CA 1
ATOM 1023 C C . TRP A 1 128 ? 7.110 8.284 3.628 1.00 93.25 128 TRP A C 1
ATOM 1025 O O . TRP A 1 128 ? 6.615 7.332 4.231 1.00 93.25 128 TRP A O 1
ATOM 1035 N N . ILE A 1 129 ? 7.398 9.440 4.228 1.00 89.69 129 ILE A N 1
ATOM 1036 C CA . ILE A 1 129 ? 7.326 9.678 5.682 1.00 89.69 129 ILE A CA 1
ATOM 1037 C C . ILE A 1 129 ? 5.930 9.384 6.252 1.00 89.69 129 ILE A C 1
ATOM 1039 O O . ILE A 1 129 ? 5.797 8.662 7.240 1.00 89.69 129 ILE A O 1
ATOM 1043 N N . ASP A 1 130 ? 4.881 9.876 5.591 1.00 90.50 130 ASP A N 1
ATOM 1044 C CA . ASP A 1 130 ? 3.500 9.777 6.082 1.00 90.50 130 ASP A CA 1
ATOM 1045 C C . ASP A 1 130 ? 2.801 8.470 5.662 1.00 90.50 130 ASP A C 1
ATOM 1047 O O . ASP A 1 130 ? 1.582 8.340 5.775 1.00 90.50 130 ASP A O 1
ATOM 1051 N N . PHE A 1 131 ? 3.558 7.465 5.199 1.00 92.31 131 PHE A N 1
ATOM 1052 C CA . PHE A 1 131 ? 3.008 6.223 4.650 1.00 92.31 131 PHE A CA 1
ATOM 1053 C C . PHE A 1 131 ? 2.009 5.537 5.588 1.00 92.31 131 PHE A C 1
ATOM 1055 O O . PHE A 1 131 ? 0.925 5.149 5.159 1.00 92.31 131 PHE A O 1
ATOM 1062 N N . LEU A 1 132 ? 2.344 5.376 6.873 1.00 91.00 132 LEU A N 1
ATOM 1063 C CA . LEU A 1 132 ? 1.484 4.659 7.823 1.00 91.00 132 LEU A CA 1
ATOM 1064 C C . LEU A 1 132 ? 0.173 5.417 8.102 1.00 91.00 132 LEU A C 1
ATOM 1066 O O . LEU A 1 132 ? -0.892 4.806 8.247 1.00 91.00 132 LEU A O 1
ATOM 1070 N N . GLU A 1 133 ? 0.250 6.746 8.170 1.00 91.88 133 GLU A N 1
ATOM 1071 C CA . GLU A 1 133 ? -0.911 7.608 8.372 1.00 91.88 133 GLU A CA 1
ATOM 1072 C C . GLU A 1 133 ? -1.811 7.600 7.134 1.00 91.88 133 GLU A C 1
ATOM 1074 O O . GLU A 1 133 ? -3.015 7.357 7.252 1.00 91.88 133 GLU A O 1
ATOM 1079 N N . GLU A 1 134 ? -1.235 7.768 5.943 1.00 91.69 134 GLU A N 1
ATOM 1080 C CA . GLU A 1 134 ? -1.954 7.686 4.670 1.00 91.69 134 GLU A CA 1
ATOM 1081 C C . GLU A 1 134 ? -2.593 6.309 4.475 1.00 91.69 134 GLU A C 1
ATOM 1083 O O . GLU A 1 134 ? -3.760 6.213 4.106 1.00 91.69 134 GLU A O 1
ATOM 1088 N N . MET A 1 135 ? -1.879 5.234 4.812 1.00 92.25 135 MET A N 1
ATOM 1089 C CA . MET A 1 135 ? -2.400 3.871 4.733 1.00 92.25 135 MET A CA 1
ATOM 1090 C C . MET A 1 135 ? -3.612 3.666 5.651 1.00 92.25 135 MET A C 1
ATOM 1092 O O . MET A 1 135 ? -4.523 2.900 5.337 1.00 92.25 135 MET A O 1
ATOM 1096 N N . THR A 1 136 ? -3.635 4.340 6.799 1.00 91.62 136 THR A N 1
ATOM 1097 C CA . THR A 1 136 ? -4.745 4.248 7.750 1.00 91.62 136 THR A CA 1
ATOM 1098 C C . THR A 1 136 ? -5.922 5.117 7.315 1.00 91.62 136 THR A C 1
ATOM 1100 O O . THR A 1 136 ? -7.066 4.676 7.412 1.00 91.62 136 THR A O 1
ATOM 1103 N N . THR A 1 137 ? -5.655 6.335 6.843 1.00 90.75 137 THR A N 1
ATOM 1104 C CA . THR A 1 137 ? -6.669 7.349 6.511 1.00 90.75 137 THR A CA 1
ATOM 1105 C C . THR A 1 137 ? -7.261 7.168 5.117 1.00 90.75 137 THR A C 1
ATOM 1107 O O . THR A 1 137 ? -8.479 7.212 4.971 1.00 90.75 137 THR A O 1
ATOM 1110 N N . ASN A 1 138 ? -6.419 6.908 4.117 1.00 91.19 138 ASN A N 1
ATOM 1111 C CA . ASN A 1 138 ? -6.764 6.785 2.703 1.00 91.19 138 ASN A CA 1
ATOM 1112 C C . ASN A 1 138 ? -6.181 5.498 2.079 1.00 91.19 138 ASN A C 1
ATOM 1114 O O . ASN A 1 138 ? -5.511 5.559 1.041 1.00 91.19 138 ASN A O 1
ATOM 1118 N N . PRO A 1 139 ? -6.486 4.302 2.626 1.00 92.12 139 PRO A N 1
ATOM 1119 C CA . PRO A 1 139 ? -5.899 3.041 2.166 1.00 92.12 139 PRO A CA 1
ATOM 1120 C C . PRO A 1 139 ? -6.081 2.779 0.675 1.00 92.12 139 PRO A C 1
ATOM 1122 O O . PRO A 1 139 ? -5.197 2.211 0.043 1.00 92.12 139 PRO A O 1
ATOM 1125 N N . LYS A 1 140 ? -7.217 3.188 0.093 1.00 90.12 140 LYS A N 1
ATOM 1126 C CA . LYS A 1 140 ? -7.477 3.021 -1.343 1.00 90.12 140 LYS A CA 1
ATOM 1127 C C . LYS A 1 140 ? -6.405 3.727 -2.176 1.00 90.12 140 LYS A C 1
ATOM 1129 O O . LYS A 1 140 ? -5.868 3.126 -3.097 1.00 90.12 140 LYS A O 1
ATOM 1134 N N . GLN A 1 141 ? -6.078 4.974 -1.839 1.00 90.75 141 GLN A N 1
ATOM 1135 C CA . GLN A 1 141 ? -5.072 5.743 -2.571 1.00 90.75 141 GLN A CA 1
ATOM 1136 C C . GLN A 1 141 ? -3.676 5.158 -2.360 1.00 90.75 141 GLN A C 1
ATOM 1138 O O . GLN A 1 141 ? -2.963 4.931 -3.332 1.00 90.75 141 GLN A O 1
ATOM 1143 N N . THR A 1 142 ? -3.321 4.824 -1.119 1.00 92.75 142 THR A N 1
ATOM 1144 C CA . THR A 1 142 ? -2.019 4.233 -0.791 1.00 92.75 142 THR A CA 1
ATOM 1145 C C . THR A 1 142 ? -1.796 2.893 -1.503 1.00 92.75 142 THR A C 1
ATOM 1147 O O . THR A 1 142 ? -0.745 2.683 -2.108 1.00 92.75 142 THR A O 1
ATOM 1150 N N . LEU A 1 143 ? -2.795 2.000 -1.516 1.00 92.44 143 LEU A N 1
ATOM 1151 C CA . LEU A 1 143 ? -2.735 0.732 -2.258 1.00 92.44 143 LEU A CA 1
ATOM 1152 C C . LEU A 1 143 ? -2.622 0.945 -3.766 1.00 92.44 143 LEU A C 1
ATOM 1154 O O . LEU A 1 143 ? -1.910 0.199 -4.438 1.00 92.44 143 LEU A O 1
ATOM 1158 N N . ASN A 1 144 ? -3.305 1.960 -4.289 1.00 91.25 144 ASN A N 1
ATOM 1159 C CA . ASN A 1 144 ? -3.258 2.310 -5.700 1.00 91.25 144 ASN A CA 1
ATOM 1160 C C . ASN A 1 144 ? -1.875 2.845 -6.103 1.00 91.25 144 ASN A C 1
ATOM 1162 O O . ASN A 1 144 ? -1.366 2.429 -7.139 1.00 91.25 144 ASN A O 1
ATOM 1166 N N . CYS A 1 145 ? -1.214 3.655 -5.266 1.00 92.44 145 CYS A N 1
ATOM 1167 C CA . CYS A 1 145 ? 0.183 4.062 -5.479 1.00 92.44 145 CYS A CA 1
ATOM 1168 C C . CYS A 1 145 ? 1.120 2.844 -5.522 1.00 92.44 145 CYS A C 1
ATOM 1170 O O . CYS A 1 145 ? 1.962 2.738 -6.412 1.00 92.44 145 CYS A O 1
ATOM 1172 N N . LEU A 1 146 ? 0.954 1.889 -4.595 1.00 92.31 146 LEU A N 1
ATOM 1173 C CA . LEU A 1 146 ? 1.748 0.653 -4.579 1.00 92.31 146 LEU A CA 1
ATOM 1174 C C . LEU A 1 146 ? 1.509 -0.198 -5.837 1.00 92.31 146 LEU A C 1
ATOM 1176 O O . LEU A 1 146 ? 2.458 -0.727 -6.417 1.00 92.31 146 LEU A O 1
ATOM 1180 N N . GLY A 1 147 ? 0.253 -0.325 -6.273 1.00 90.38 147 GLY A N 1
ATOM 1181 C CA . GLY A 1 147 ? -0.105 -1.032 -7.504 1.00 90.38 147 GLY A CA 1
ATOM 1182 C C . GLY A 1 147 ? 0.485 -0.368 -8.744 1.00 90.38 147 GLY A C 1
ATOM 1183 O O . GLY A 1 147 ? 1.092 -1.046 -9.572 1.00 90.38 147 GLY A O 1
ATOM 1184 N N . LEU A 1 148 ? 0.395 0.961 -8.829 1.00 89.88 148 LEU A N 1
ATOM 1185 C CA . LEU A 1 148 ? 0.957 1.745 -9.923 1.00 89.88 148 LEU A CA 1
ATOM 1186 C C . LEU 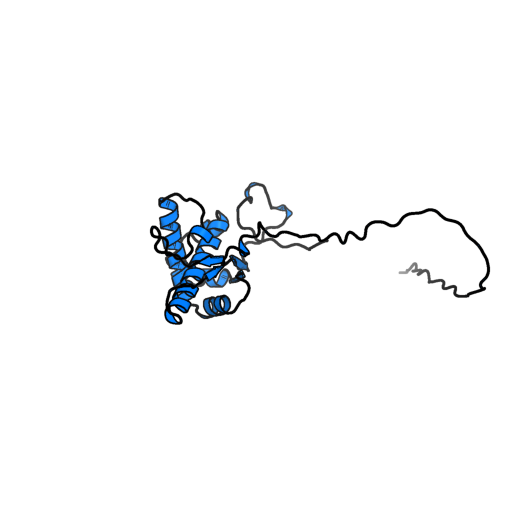A 1 148 ? 2.486 1.637 -9.984 1.00 89.88 148 LEU A C 1
ATOM 1188 O O . LEU A 1 148 ? 3.041 1.510 -11.073 1.00 89.88 148 LEU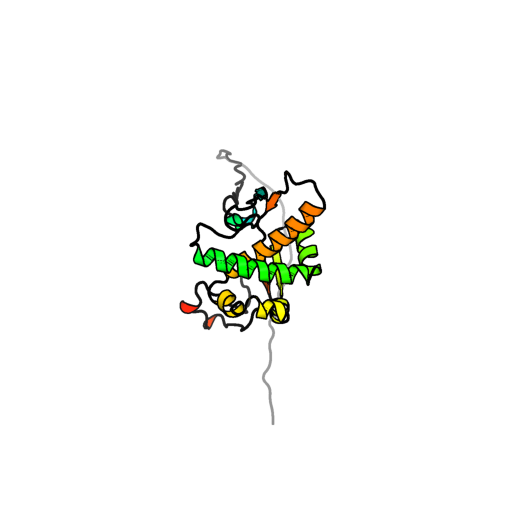 A O 1
ATOM 1192 N N . ALA A 1 149 ? 3.167 1.631 -8.838 1.00 90.88 149 ALA A N 1
ATOM 1193 C CA . ALA A 1 149 ? 4.618 1.474 -8.759 1.00 90.88 149 ALA A CA 1
ATOM 1194 C C . ALA A 1 149 ? 5.078 0.094 -9.253 1.00 90.88 149 ALA A C 1
ATOM 1196 O O . ALA A 1 149 ? 6.039 -0.025 -10.016 1.00 90.88 149 ALA A O 1
ATOM 1197 N N . LEU A 1 150 ? 4.352 -0.958 -8.873 1.00 87.94 150 LEU A N 1
ATOM 1198 C CA . LEU A 1 150 ? 4.600 -2.309 -9.368 1.00 87.94 150 LEU A CA 1
ATOM 1199 C C . LEU A 1 150 ? 4.308 -2.415 -10.872 1.00 87.94 150 LEU A C 1
ATOM 1201 O O . LEU A 1 150 ? 5.044 -3.075 -11.604 1.00 87.94 150 LEU A O 1
ATOM 1205 N N . HIS A 1 151 ? 3.274 -1.716 -11.342 1.00 87.06 151 HIS A N 1
ATOM 1206 C CA . HIS A 1 151 ? 2.952 -1.608 -12.760 1.00 87.06 151 HIS A CA 1
ATOM 1207 C C . HIS A 1 151 ? 4.089 -0.944 -13.550 1.00 87.06 151 HIS A C 1
ATOM 1209 O O . HIS A 1 151 ? 4.457 -1.465 -14.601 1.00 87.06 151 HIS A O 1
ATOM 1215 N N . GLN A 1 152 ? 4.714 0.119 -13.018 1.00 87.25 152 GLN A N 1
ATOM 1216 C CA . GLN A 1 152 ? 5.914 0.718 -13.624 1.00 87.25 152 GLN A CA 1
ATOM 1217 C C . GLN A 1 152 ? 7.066 -0.290 -13.706 1.00 87.25 152 GLN A C 1
ATOM 1219 O O . GLN A 1 152 ? 7.630 -0.481 -14.779 1.00 87.25 152 GLN A O 1
ATOM 1224 N N . CYS A 1 153 ? 7.365 -0.997 -12.610 1.00 85.75 153 CYS A N 1
ATOM 1225 C CA . CYS A 1 153 ? 8.448 -1.989 -12.578 1.00 85.75 153 CYS A CA 1
ATOM 1226 C C . CYS A 1 153 ? 8.242 -3.098 -13.623 1.00 85.75 153 CYS A C 1
ATOM 1228 O O . CYS A 1 153 ? 9.173 -3.501 -14.323 1.00 85.75 153 CYS A O 1
ATOM 1230 N N . LEU A 1 154 ? 7.008 -3.600 -13.748 1.00 82.50 154 LEU A N 1
ATOM 1231 C CA . LEU A 1 154 ? 6.678 -4.601 -14.758 1.00 82.50 154 LEU A CA 1
ATOM 1232 C C . LEU A 1 154 ? 6.792 -4.028 -16.170 1.00 82.50 154 LEU A C 1
ATOM 1234 O O . LEU A 1 154 ? 7.298 -4.724 -17.052 1.00 82.50 154 LEU A O 1
ATOM 1238 N N . MET A 1 155 ? 6.377 -2.777 -16.378 1.00 81.00 155 MET A N 1
ATOM 1239 C CA . MET A 1 155 ? 6.507 -2.105 -17.666 1.00 81.00 155 MET A CA 1
ATOM 1240 C C . MET A 1 155 ? 7.971 -1.980 -18.085 1.00 81.00 155 MET A C 1
ATOM 1242 O O . MET A 1 155 ? 8.328 -2.434 -19.166 1.00 81.00 155 MET A O 1
ATOM 1246 N N . GLU A 1 156 ? 8.837 -1.470 -17.209 1.00 80.69 156 GLU A N 1
ATOM 1247 C CA . GLU A 1 156 ? 10.282 -1.363 -17.448 1.00 80.69 156 GLU A CA 1
ATOM 1248 C C . GLU A 1 156 ? 10.902 -2.732 -17.772 1.00 80.69 156 GLU A C 1
ATOM 1250 O O . GLU A 1 156 ? 11.679 -2.876 -18.721 1.00 80.69 156 GLU A O 1
ATOM 1255 N N . SER A 1 157 ? 10.492 -3.780 -17.050 1.00 77.25 157 SER A N 1
ATOM 1256 C CA . SER A 1 157 ? 10.972 -5.146 -17.293 1.00 77.25 157 SER A CA 1
ATOM 1257 C C . SER A 1 157 ? 10.512 -5.748 -18.630 1.00 77.25 157 SER A C 1
ATOM 1259 O O . SER A 1 157 ? 11.180 -6.633 -19.166 1.00 77.25 157 SER A O 1
ATOM 1261 N N . LYS A 1 158 ? 9.364 -5.310 -19.164 1.00 74.75 158 LYS A N 1
ATOM 1262 C CA . LYS A 1 158 ? 8.817 -5.780 -20.445 1.00 74.75 158 LYS A CA 1
ATOM 1263 C C . LYS A 1 158 ? 9.331 -4.951 -21.620 1.00 74.75 158 LYS A C 1
ATOM 1265 O O . LYS A 1 158 ? 9.663 -5.537 -22.645 1.00 74.75 158 LYS A O 1
ATOM 1270 N N . LEU A 1 159 ? 9.468 -3.635 -21.449 1.00 72.38 159 LEU A N 1
ATOM 1271 C CA . LEU A 1 159 ? 10.067 -2.722 -22.430 1.00 72.38 159 LEU A CA 1
ATOM 1272 C C . LEU A 1 159 ? 11.522 -3.089 -22.739 1.00 72.38 159 LEU A C 1
ATOM 1274 O O . LEU A 1 159 ? 11.960 -2.987 -23.877 1.00 72.38 159 LEU A O 1
ATOM 1278 N N . THR A 1 160 ? 12.267 -3.566 -21.743 1.00 69.06 160 THR A N 1
ATOM 1279 C CA . THR A 1 160 ? 13.645 -4.048 -21.940 1.00 69.06 160 THR A CA 1
ATOM 1280 C C . THR A 1 160 ? 13.732 -5.387 -22.681 1.00 69.06 160 THR A C 1
ATOM 1282 O O . THR A 1 160 ? 14.790 -5.708 -23.217 1.00 69.06 160 THR A O 1
ATOM 1285 N N . LYS A 1 161 ? 12.649 -6.176 -22.723 1.00 67.06 161 LYS A N 1
ATOM 1286 C CA . LYS A 1 161 ? 12.622 -7.516 -23.341 1.00 67.06 161 LYS A CA 1
ATOM 1287 C C . LYS A 1 161 ? 11.967 -7.546 -24.725 1.00 67.06 161 LYS A C 1
ATOM 1289 O O . LYS A 1 161 ? 12.378 -8.358 -25.546 1.00 67.06 161 LYS A O 1
ATOM 1294 N N . ASN A 1 162 ? 10.976 -6.690 -24.983 1.00 58.78 162 ASN A N 1
ATOM 1295 C CA . ASN A 1 162 ? 10.168 -6.686 -26.207 1.00 58.78 162 ASN A CA 1
ATOM 1296 C C . ASN A 1 162 ? 10.104 -5.278 -26.831 1.00 58.78 162 ASN A C 1
ATOM 1298 O O . ASN A 1 162 ? 10.013 -4.285 -26.112 1.00 58.78 162 ASN A O 1
ATOM 1302 N N . ASN A 1 163 ? 10.075 -5.188 -28.168 1.00 54.84 163 ASN A N 1
ATOM 1303 C CA . ASN A 1 163 ? 9.883 -3.929 -28.901 1.00 54.84 163 ASN A CA 1
ATOM 1304 C C . ASN A 1 163 ? 8.456 -3.363 -28.705 1.00 54.84 163 ASN A C 1
ATOM 1306 O O . ASN A 1 163 ? 7.517 -3.747 -29.391 1.00 54.84 163 ASN A O 1
ATOM 1310 N N . ILE A 1 164 ? 8.349 -2.475 -27.715 1.00 59.16 164 ILE A N 1
ATOM 1311 C CA . ILE A 1 164 ? 7.539 -1.253 -27.506 1.00 59.16 164 ILE A CA 1
ATOM 1312 C C . ILE A 1 164 ? 6.031 -1.197 -27.849 1.00 59.16 164 ILE A C 1
ATOM 1314 O O . ILE A 1 164 ? 5.336 -0.489 -27.128 1.00 59.16 164 ILE A O 1
ATOM 1318 N N . GLU A 1 165 ? 5.451 -1.881 -28.834 1.00 54.34 165 GLU A N 1
ATOM 1319 C CA . GLU A 1 165 ? 4.175 -1.350 -29.375 1.00 54.34 165 GLU A CA 1
ATOM 1320 C C . GLU A 1 165 ? 2.866 -1.904 -28.773 1.00 54.34 165 GLU A C 1
ATOM 1322 O O . GLU A 1 165 ? 1.900 -1.152 -28.717 1.00 54.34 165 GLU A O 1
ATOM 1327 N N . ASP A 1 166 ? 2.831 -3.108 -28.180 1.00 59.12 166 ASP A N 1
ATOM 1328 C CA . ASP A 1 166 ? 1.572 -3.697 -27.662 1.00 59.12 166 ASP A CA 1
ATOM 1329 C C . ASP A 1 166 ? 1.712 -4.383 -26.286 1.00 59.12 166 ASP A C 1
ATOM 1331 O O . ASP A 1 166 ? 1.298 -5.527 -26.074 1.00 59.12 166 ASP A O 1
ATOM 1335 N N . ILE A 1 167 ? 2.312 -3.708 -25.299 1.00 67.81 167 ILE A N 1
ATOM 1336 C CA . ILE A 1 167 ? 2.321 -4.234 -23.923 1.00 67.81 167 ILE A CA 1
ATOM 1337 C C . ILE A 1 167 ? 0.982 -3.903 -23.257 1.00 67.81 167 ILE A C 1
ATOM 1339 O O . ILE A 1 167 ? 0.763 -2.804 -22.751 1.00 67.81 167 ILE A O 1
ATOM 1343 N N . THR A 1 168 ? 0.081 -4.878 -23.222 1.00 71.44 168 THR A N 1
ATOM 1344 C CA . THR A 1 168 ? -1.141 -4.804 -22.417 1.00 71.44 168 THR A CA 1
ATOM 1345 C C . THR A 1 168 ? -0.879 -5.343 -21.014 1.00 71.44 168 THR A C 1
ATOM 1347 O O . THR A 1 168 ? -0.471 -6.502 -20.858 1.00 71.44 168 THR A O 1
ATOM 1350 N N . LEU A 1 169 ? -1.123 -4.528 -19.986 1.00 74.12 169 LEU A N 1
ATOM 1351 C CA . LEU A 1 169 ? -1.122 -4.972 -18.592 1.00 74.12 169 LEU A CA 1
ATOM 1352 C C . LEU A 1 169 ? -2.487 -4.680 -17.954 1.00 74.12 169 LEU A C 1
ATOM 1354 O O . LEU A 1 169 ? -3.008 -3.575 -18.108 1.00 74.12 169 LEU A O 1
ATOM 1358 N N . PRO A 1 170 ? -3.068 -5.643 -17.221 1.00 80.06 170 PRO A N 1
ATOM 1359 C CA . PRO A 1 170 ? -4.231 -5.369 -16.391 1.00 80.06 170 PRO A CA 1
ATOM 1360 C C . PRO A 1 170 ? -3.842 -4.569 -15.140 1.00 80.06 170 PRO A C 1
ATOM 1362 O O . PRO A 1 170 ? -2.683 -4.575 -14.707 1.00 80.06 170 PRO A O 1
ATOM 1365 N N . MET A 1 171 ? -4.834 -3.935 -14.513 1.00 81.75 171 MET A N 1
ATOM 1366 C CA . MET A 1 171 ? -4.670 -3.276 -13.215 1.00 81.75 171 MET A CA 1
ATOM 1367 C C . MET A 1 171 ? -4.153 -4.256 -12.146 1.00 81.75 171 MET A C 1
ATOM 1369 O O . MET A 1 171 ? -4.726 -5.326 -11.932 1.00 81.75 171 MET A O 1
ATOM 1373 N N . ILE A 1 172 ? -3.106 -3.862 -11.414 1.00 85.31 172 ILE A N 1
ATOM 1374 C CA . ILE A 1 172 ? -2.494 -4.668 -10.355 1.00 85.31 172 ILE A CA 1
ATOM 1375 C C . ILE A 1 172 ? -3.073 -4.293 -8.994 1.00 85.31 172 ILE A C 1
ATOM 1377 O O . ILE A 1 172 ? -2.852 -3.205 -8.469 1.00 85.31 172 ILE A O 1
ATOM 1381 N N . ARG A 1 173 ? -3.778 -5.232 -8.366 1.00 85.94 173 ARG A N 1
ATOM 1382 C CA . ARG A 1 173 ? -4.336 -5.073 -7.022 1.00 85.94 173 ARG A CA 1
ATOM 1383 C C . ARG A 1 173 ? -3.352 -5.537 -5.962 1.00 85.94 173 ARG A C 1
ATOM 1385 O O . ARG A 1 173 ? -3.105 -6.735 -5.805 1.00 85.94 173 ARG A O 1
ATOM 1392 N N . VAL A 1 174 ? -2.863 -4.596 -5.169 1.00 89.06 174 VAL A N 1
ATOM 1393 C CA . VAL A 1 174 ? -2.027 -4.884 -4.004 1.00 89.06 174 VAL A CA 1
ATOM 1394 C C . VAL A 1 174 ? -2.899 -5.189 -2.785 1.00 89.06 174 VAL A C 1
ATOM 1396 O O . VAL A 1 174 ? -3.892 -4.520 -2.515 1.00 89.06 174 VAL A O 1
ATOM 1399 N N . LYS A 1 175 ? -2.524 -6.228 -2.043 1.00 89.62 175 LYS A N 1
ATOM 1400 C CA . LYS A 1 175 ? -3.105 -6.646 -0.768 1.00 89.62 175 LYS A CA 1
ATOM 1401 C C . LYS A 1 175 ? -2.016 -6.597 0.288 1.00 89.62 175 LYS A C 1
ATOM 1403 O O . LYS A 1 175 ? -0.943 -7.160 0.082 1.00 89.62 175 LYS A O 1
ATOM 1408 N N . LEU A 1 176 ? -2.303 -5.980 1.427 1.00 91.06 176 LEU A N 1
ATOM 1409 C CA . LEU A 1 176 ? -1.398 -6.009 2.569 1.00 91.06 176 LEU A CA 1
ATOM 1410 C C . LEU A 1 176 ? -1.797 -7.099 3.557 1.00 91.06 176 LEU A C 1
ATOM 1412 O O . LEU A 1 176 ? -2.980 -7.341 3.798 1.00 91.06 176 LEU A O 1
ATOM 1416 N N . ILE A 1 177 ? -0.790 -7.731 4.149 1.00 91.62 177 ILE A N 1
ATOM 1417 C CA . ILE A 1 177 ? -0.944 -8.641 5.284 1.00 91.62 177 ILE A CA 1
ATOM 1418 C C . ILE A 1 177 ? -0.172 -8.108 6.490 1.00 91.62 177 ILE A C 1
ATOM 1420 O O . ILE A 1 177 ? 0.694 -7.245 6.358 1.00 91.62 177 ILE A O 1
ATOM 1424 N N . ASN A 1 178 ? -0.495 -8.642 7.668 1.00 91.56 178 ASN A N 1
ATOM 1425 C CA . ASN A 1 178 ? 0.153 -8.320 8.942 1.00 91.56 178 ASN A CA 1
ATOM 1426 C C . ASN A 1 178 ? 0.021 -6.856 9.396 1.00 91.56 178 ASN A C 1
ATOM 1428 O O . ASN A 1 178 ? 0.838 -6.384 10.186 1.00 91.56 178 ASN A O 1
ATOM 1432 N N . PHE A 1 179 ? -1.034 -6.157 8.961 1.00 92.06 179 PHE A N 1
ATOM 1433 C CA . PHE A 1 179 ? -1.361 -4.834 9.488 1.00 92.06 179 PHE A CA 1
ATOM 1434 C C . PHE A 1 179 ? -1.706 -4.886 10.980 1.00 92.06 179 PHE A C 1
ATOM 1436 O O . PHE A 1 179 ? -2.384 -5.804 11.450 1.00 92.06 179 PHE A O 1
ATOM 1443 N N . LYS A 1 180 ? -1.226 -3.890 11.723 1.00 89.56 180 LYS A N 1
ATOM 1444 C CA . LYS A 1 180 ? -1.414 -3.736 13.167 1.00 89.56 180 LYS A CA 1
ATOM 1445 C C . LYS A 1 180 ? -1.781 -2.280 13.469 1.00 89.56 180 LYS A C 1
ATOM 1447 O O . LYS A 1 180 ? -1.321 -1.402 12.744 1.00 89.56 180 LYS A O 1
ATOM 1452 N N . PRO A 1 181 ? -2.538 -2.012 14.548 1.00 90.50 181 PRO A N 1
ATOM 1453 C CA . PRO A 1 181 ? -3.019 -2.951 15.574 1.00 90.50 181 PRO A CA 1
ATOM 1454 C C . PRO A 1 181 ? -4.264 -3.761 15.164 1.00 90.50 181 PRO A C 1
ATOM 1456 O O . PRO A 1 181 ? -5.003 -3.380 14.261 1.00 90.50 181 PRO A O 1
ATOM 1459 N N . LEU A 1 182 ? -4.507 -4.883 15.860 1.00 91.94 182 LEU A N 1
ATOM 1460 C CA . LEU A 1 182 ? -5.752 -5.648 15.728 1.00 91.94 182 LEU A CA 1
ATOM 1461 C C . LEU A 1 182 ? -6.875 -4.972 16.525 1.00 91.94 182 LEU A C 1
ATOM 1463 O O . LEU A 1 182 ? -6.759 -4.792 17.735 1.00 91.94 182 LEU A O 1
ATOM 1467 N N . MET A 1 183 ? -7.973 -4.663 15.849 1.00 93.06 183 MET A N 1
ATOM 1468 C CA . MET A 1 183 ? -9.203 -4.114 16.404 1.00 93.06 183 MET A CA 1
ATOM 1469 C C . MET A 1 183 ? -10.224 -5.237 16.627 1.00 93.06 183 MET A C 1
ATOM 1471 O O . MET A 1 183 ? -10.424 -6.106 15.770 1.00 93.06 183 MET A O 1
ATOM 1475 N N . ALA A 1 184 ? -10.873 -5.245 17.791 1.00 93.19 184 ALA A N 1
ATOM 1476 C CA . ALA A 1 184 ? -11.943 -6.196 18.062 1.00 93.19 184 ALA A CA 1
ATOM 1477 C C . ALA A 1 184 ? -13.207 -5.806 17.281 1.00 93.19 184 ALA A C 1
ATOM 1479 O O . ALA A 1 184 ? -13.506 -4.625 17.132 1.00 93.19 184 ALA A O 1
ATOM 1480 N N . LEU A 1 185 ? -13.999 -6.791 16.839 1.00 92.75 185 LEU A N 1
ATOM 1481 C CA . LEU A 1 185 ? -15.230 -6.530 16.071 1.00 92.75 185 LEU A CA 1
ATOM 1482 C C . LEU A 1 185 ? -16.210 -5.598 16.803 1.00 92.75 185 LEU A C 1
ATOM 1484 O O . LEU A 1 185 ? -16.915 -4.824 16.169 1.00 92.75 185 LEU A O 1
ATOM 1488 N N . ARG A 1 186 ? -16.219 -5.643 18.140 1.00 92.81 186 ARG A N 1
ATOM 1489 C CA . ARG A 1 186 ? -17.042 -4.778 18.997 1.00 92.81 186 ARG A CA 1
ATOM 1490 C C . ARG A 1 186 ? -16.618 -3.303 19.010 1.00 92.81 186 ARG A C 1
ATOM 1492 O O . ARG A 1 186 ? -17.414 -2.466 19.420 1.00 92.81 186 ARG A O 1
ATOM 1499 N N . ASP A 1 187 ? -15.381 -3.010 18.612 1.00 92.06 187 ASP A N 1
ATOM 1500 C CA . ASP A 1 187 ? -14.794 -1.665 18.640 1.00 92.06 187 ASP A CA 1
ATOM 1501 C C . ASP A 1 187 ? -14.856 -0.976 17.269 1.00 92.06 187 ASP A C 1
ATOM 1503 O O . ASP A 1 187 ? -14.491 0.194 17.156 1.00 92.06 187 ASP A O 1
ATOM 1507 N N . ILE A 1 188 ? -15.345 -1.673 16.235 1.00 93.94 188 ILE A N 1
ATOM 1508 C CA . ILE A 1 188 ? -15.596 -1.086 14.918 1.00 93.94 188 ILE A CA 1
ATOM 1509 C C . ILE A 1 188 ? -16.766 -0.110 15.048 1.00 93.94 188 ILE A C 1
ATOM 1511 O O . ILE A 1 188 ? -17.887 -0.498 15.381 1.00 93.94 188 ILE A O 1
ATOM 1515 N N . LYS A 1 189 ? -16.495 1.166 14.776 1.00 93.62 189 LYS A N 1
ATOM 1516 C CA . LYS A 1 189 ? -17.471 2.260 14.850 1.00 93.62 189 LYS A CA 1
ATOM 1517 C C . LYS A 1 189 ? -17.556 2.984 13.513 1.00 93.62 189 LYS A C 1
ATOM 1519 O O . LYS A 1 189 ? -16.789 2.712 12.593 1.00 93.62 189 LYS A O 1
ATOM 1524 N N . ILE A 1 190 ? -18.467 3.952 13.428 1.00 94.44 190 ILE A N 1
ATOM 1525 C CA . ILE A 1 190 ? -18.607 4.807 12.245 1.00 94.44 190 ILE A CA 1
ATOM 1526 C C . ILE A 1 190 ? -17.303 5.550 11.903 1.00 94.44 190 ILE A C 1
ATOM 1528 O O . ILE A 1 190 ? -16.976 5.693 10.732 1.00 94.44 190 ILE A O 1
ATOM 1532 N N . ASP A 1 191 ? -16.492 5.898 12.907 1.00 91.06 191 ASP A N 1
ATOM 1533 C CA . ASP A 1 191 ? -15.189 6.559 12.728 1.00 91.06 191 ASP A CA 1
ATOM 1534 C C . ASP A 1 191 ? -14.134 5.681 12.032 1.00 91.06 191 ASP A C 1
ATOM 1536 O O . ASP A 1 191 ? -13.093 6.187 11.598 1.00 91.06 191 ASP A O 1
ATOM 1540 N N . SER A 1 192 ? -14.372 4.367 11.961 1.00 90.00 192 SER A N 1
ATOM 1541 C CA . SER A 1 192 ? -13.541 3.396 11.241 1.00 90.00 192 SER A CA 1
ATOM 1542 C C . SER A 1 192 ? -13.910 3.300 9.757 1.00 90.00 192 SER A C 1
ATOM 1544 O O . SER A 1 192 ? -13.218 2.617 9.004 1.00 90.00 192 SER A O 1
ATOM 1546 N N . TYR A 1 193 ? -14.990 3.954 9.319 1.00 91.62 193 TYR A N 1
ATOM 1547 C CA . TYR A 1 193 ? -15.422 3.934 7.926 1.00 91.62 193 TYR A CA 1
ATOM 1548 C C . TYR A 1 193 ? -14.358 4.545 7.004 1.00 91.62 193 TYR A C 1
ATOM 1550 O O . TYR A 1 193 ? -13.793 5.597 7.298 1.00 91.62 193 TYR A O 1
ATOM 1558 N N . GLY A 1 194 ? -14.069 3.864 5.892 1.00 89.25 194 GLY A N 1
ATOM 1559 C CA . GLY A 1 194 ? -13.058 4.280 4.912 1.00 89.25 194 GLY A CA 1
ATOM 1560 C C . GLY A 1 194 ? -11.600 4.092 5.350 1.00 89.25 194 GLY A C 1
ATOM 1561 O O . GLY A 1 194 ? -10.710 4.234 4.516 1.00 89.25 194 GLY A O 1
ATOM 1562 N N . LYS A 1 195 ? -11.350 3.725 6.613 1.00 92.81 195 LYS A N 1
ATOM 1563 C CA . LYS A 1 195 ? -10.006 3.516 7.163 1.00 92.81 195 LYS A CA 1
ATOM 1564 C C . LYS A 1 195 ? -9.578 2.061 7.085 1.00 92.81 195 LYS A C 1
ATOM 1566 O O . LYS A 1 195 ? -10.407 1.149 7.096 1.00 92.81 195 LYS A O 1
ATOM 1571 N N . MET A 1 196 ? -8.268 1.829 7.069 1.00 92.38 196 MET A N 1
ATOM 1572 C CA . MET A 1 196 ? -7.759 0.467 7.164 1.00 92.38 196 MET A CA 1
ATOM 1573 C C . MET A 1 196 ? -7.816 -0.030 8.604 1.00 92.38 196 MET A C 1
ATOM 1575 O O . MET A 1 196 ? -7.292 0.605 9.516 1.00 92.38 196 MET A O 1
ATOM 1579 N N . ILE A 1 197 ? -8.422 -1.199 8.797 1.00 93.81 197 ILE A N 1
ATOM 1580 C CA . ILE A 1 197 ? -8.473 -1.887 10.084 1.00 93.81 197 ILE A CA 1
ATOM 1581 C C . ILE A 1 197 ? -8.034 -3.336 9.903 1.00 93.81 197 ILE A C 1
ATOM 1583 O O . ILE A 1 197 ? -8.321 -3.966 8.886 1.00 93.81 197 ILE A O 1
ATOM 1587 N N . ALA A 1 198 ? -7.359 -3.883 10.908 1.00 93.75 198 ALA A N 1
ATOM 1588 C CA . ALA A 1 198 ? -7.103 -5.312 10.994 1.00 93.75 198 ALA A CA 1
ATOM 1589 C C . ALA A 1 198 ? -7.986 -5.894 12.094 1.00 93.75 198 ALA A C 1
ATOM 1591 O O . ALA A 1 198 ? -8.019 -5.365 13.198 1.00 93.75 198 ALA A O 1
ATOM 1592 N N . THR A 1 199 ? -8.711 -6.972 11.816 1.00 94.12 199 THR A N 1
ATOM 1593 C CA . THR A 1 199 ? -9.605 -7.608 12.793 1.00 94.12 199 THR A CA 1
ATOM 1594 C C . THR A 1 199 ? -9.423 -9.118 12.764 1.00 94.12 199 THR A C 1
ATOM 1596 O O . THR A 1 199 ? -8.846 -9.684 11.834 1.00 94.12 199 THR A O 1
ATOM 1599 N N . ARG A 1 200 ? -9.884 -9.794 13.817 1.00 92.50 200 ARG A N 1
ATOM 1600 C CA . ARG A 1 200 ? -9.868 -11.256 13.908 1.00 92.50 200 ARG A CA 1
ATOM 1601 C C . ARG A 1 200 ? -11.226 -11.738 14.391 1.00 92.50 200 ARG A C 1
ATOM 1603 O O . ARG A 1 200 ? -11.778 -11.190 15.340 1.00 92.50 200 ARG A O 1
ATOM 1610 N N . GLY A 1 201 ? -11.737 -12.787 13.762 1.00 90.19 201 GLY A N 1
ATOM 1611 C CA . GLY A 1 201 ? -13.018 -13.385 14.111 1.00 90.19 201 GLY A CA 1
ATOM 1612 C C . GLY A 1 201 ? -13.122 -14.826 13.629 1.00 90.19 201 GLY A C 1
ATOM 1613 O O . GLY A 1 201 ? -12.237 -15.331 12.938 1.00 90.19 201 GLY A O 1
ATOM 1614 N N . CYS A 1 202 ? -14.207 -15.486 14.022 1.00 93.44 202 CYS A N 1
ATOM 1615 C CA . CYS A 1 202 ? -14.605 -16.773 13.467 1.00 93.44 202 CYS A CA 1
ATOM 1616 C C . CYS A 1 202 ? -15.510 -16.522 12.254 1.00 93.44 202 CYS A C 1
ATOM 1618 O O . CYS A 1 202 ? -16.405 -15.682 12.326 1.00 93.44 202 CYS A O 1
ATOM 1620 N N . VAL A 1 203 ? -15.271 -17.229 11.150 1.00 93.44 203 VAL A N 1
ATOM 1621 C CA . VAL A 1 203 ? -16.120 -17.164 9.955 1.00 93.44 203 VAL A CA 1
ATOM 1622 C C . VAL A 1 203 ? -17.276 -18.144 10.140 1.00 93.44 203 VAL A C 1
ATOM 1624 O O . VAL A 1 203 ? -17.040 -19.333 10.346 1.00 93.44 203 VAL A O 1
ATOM 1627 N N . ILE A 1 204 ? -18.510 -17.648 10.066 1.00 92.69 204 ILE A N 1
ATOM 1628 C CA . ILE A 1 204 ? -19.741 -18.445 10.144 1.00 92.69 204 ILE A CA 1
ATOM 1629 C C . ILE A 1 204 ? -20.492 -18.237 8.826 1.00 92.69 204 ILE A C 1
ATOM 1631 O O . ILE A 1 204 ? -20.519 -17.117 8.315 1.00 92.69 204 ILE A O 1
ATOM 1635 N N . ARG A 1 205 ? -21.035 -19.315 8.257 1.00 88.94 205 ARG A N 1
ATOM 1636 C CA . ARG A 1 205 ? -21.779 -19.316 6.995 1.00 88.94 205 ARG A CA 1
ATOM 1637 C C . ARG A 1 205 ? -23.207 -19.776 7.232 1.00 88.94 205 ARG A C 1
ATOM 1639 O O . ARG A 1 205 ? -23.375 -20.669 8.092 1.00 88.94 205 ARG A O 1
#

Radius of gyration: 29.73 Å; Cα contacts (8 Å, |Δi|>4): 201; chains: 1; bounding box: 70×76×84 Å

Secondary structure (DSSP, 8-state):
--------PPP----------------------------------TT-GGG-EEE-PBPTTT--BTHHHH--S--HHHHHHHHHHHHHHHHHHHH-HHHHHHHHT-SS-EEEEEHHHHHT-HHHHHHSTTHHHHHHH-HHHHHHHHHHHHHHHHHHHHHTTS-SS--EEE--EEEEES-SSEEPGGG--GGGTTS--EE------

Solvent-accessible surface area (backbone atoms only — not comparable to full-atom values): 13206 Å² total; per-residue (Å²): 131,90,82,91,86,83,88,86,87,87,79,90,85,85,84,86,84,88,81,86,82,90,83,87,82,85,91,83,87,89,79,79,92,82,78,92,68,78,80,75,78,74,77,72,66,84,82,46,71,73,69,48,67,38,70,66,48,69,35,91,86,76,74,36,54,51,52,72,76,64,44,71,100,71,56,72,73,58,51,54,52,44,54,52,47,16,50,32,41,30,53,48,40,68,76,36,49,71,61,51,52,57,58,73,73,44,96,58,54,67,42,79,44,58,45,64,62,54,72,66,33,65,66,41,44,67,65,35,68,60,48,72,59,42,35,34,62,41,29,70,58,48,36,30,28,49,16,45,15,52,46,40,54,51,46,56,61,44,55,77,72,43,92,78,81,81,59,68,49,54,46,46,45,57,41,80,40,84,65,76,71,76,45,55,75,88,70,68,50,80,89,50,62,78,36,61,80,31,69,73,82,84,92,81,135

Organism: NCBI:txid1563983

Nearest PDB structures (foldseek):
  7w7p-assembly1_F  TM=8.000E-01  e=1.648E-08  Gallus gallus
  7yox-assembly1_C  TM=8.322E-01  e=1.551E-07  Homo sapiens
  7wi7-assembly1_A  TM=8.175E-01  e=1.751E-07  Homo sapiens
  8s92-assembly1_C  TM=8.105E-01  e=3.410E-07  Homo sapiens
  8s91-assembly1_C  TM=8.100E-01  e=5.212E-07  Homo sapiens

Sequence (205 aa):
MSGRGRWNKFKKNKKKTNNQTNEGDNNQEIGDDPDNSEKNINHNNEDDPALDVYVARLDSRTNLYGFHLYFDKMNQATECNIVKNTAAAQAFFGRNPDIATIAANKERPSFVIDINRLLSDEQFMSDWIDFLEEMTTNPKQTLNCLGLALHQCLMESKLTKNNIEDITLPMIRVKLINFKPLMALRDIKIDSYGKMIATRGCVIR

Mean predicted aligned error: 15.47 Å